Protein AF-A0A7S2LPS0-F1 (afdb_monomer)

pLDDT: mean 87.17, std 12.03, range [39.75, 98.06]

Sequence (202 aa):
PLYIVDPKFPFAQTHTRSVGPIRANFVLESLRDLDNSLNGLGSKLFVMRGDPREVLPTVISSLRRCNESGNDDVHINLVYEKECAAPIRAMDSEVLGAVRKLKIPELTVKSFDTHSLFEMEHYLAKCKNGVAPSTMTVFRKLFNSMGDVPAEAKTVSACAKAPDLSSALPKNLLSSLSFTKEISRTSETSLFGVPRLEDLGY

Nearest PDB structures (foldseek):
  3h75-assembly1_A  TM=4.569E-01  e=1.771E+00  Pseudomonas protegens Pf-5
  2c7y-assembly1_A  TM=4.588E-01  e=2.943E+00  Arabidopsis thaliana
  2xwp-assembly1_A  TM=3.972E-01  e=2.010E+00  Salmonella enterica subsp. enterica serovar Typhimurium
  5br1-assembly1_A  TM=3.961E-01  e=3.794E+00  Allorhizobium ampelinum S4

Solvent-accessible surface area (backbone atoms only — not comparable to full-atom values): 12136 Å² total; per-residue (Å²): 99,81,46,72,38,30,81,91,35,50,86,34,77,43,99,83,50,73,57,53,66,69,62,49,47,54,51,47,52,51,51,46,54,52,26,53,55,30,42,77,39,60,24,48,52,36,33,35,38,36,55,58,52,56,50,52,43,50,51,54,55,24,55,50,62,62,50,67,79,78,54,100,74,73,71,42,76,49,73,49,78,49,63,83,53,67,66,44,44,53,52,51,52,51,31,51,48,41,44,59,71,65,70,57,86,49,57,45,80,48,72,41,64,73,87,48,77,57,43,67,68,63,55,34,73,72,27,72,93,57,46,76,66,93,43,73,70,55,38,50,57,53,53,67,70,71,58,82,63,75,77,81,79,78,83,81,87,72,52,72,65,58,77,73,56,77,83,38,41,58,72,76,52,51,53,65,31,23,82,52,95,65,92,65,95,67,58,78,71,62,47,28,32,79,72,57,63,64,78,73,75,94

Structure (mmCIF, N/CA/C/O backbone):
data_AF-A0A7S2LPS0-F1
#
_entry.id   AF-A0A7S2LPS0-F1
#
loop_
_atom_site.group_PDB
_atom_site.id
_atom_site.type_symbol
_atom_site.label_atom_id
_atom_site.label_alt_id
_atom_site.label_comp_id
_atom_site.label_asym_id
_atom_site.label_entity_id
_atom_site.label_seq_id
_atom_site.pdbx_PDB_ins_code
_atom_site.Cartn_x
_atom_site.Cartn_y
_atom_site.Cartn_z
_atom_site.occupancy
_atom_site.B_iso_or_equiv
_atom_site.auth_seq_id
_atom_site.auth_comp_id
_atom_site.auth_asym_id
_atom_site.auth_atom_id
_atom_site.pdbx_PDB_model_num
ATOM 1 N N . PRO A 1 1 ? -5.299 -6.121 8.101 1.00 92.81 1 PRO A N 1
ATOM 2 C CA . PRO A 1 1 ? -4.905 -5.568 6.779 1.00 92.81 1 PRO A CA 1
ATOM 3 C C . PRO A 1 1 ? -5.330 -4.102 6.683 1.00 92.81 1 PRO A C 1
ATOM 5 O O . PRO A 1 1 ? -6.461 -3.812 7.050 1.00 92.81 1 PRO A O 1
ATOM 8 N N . LEU A 1 2 ? -4.447 -3.189 6.278 1.00 94.69 2 LEU A N 1
ATOM 9 C CA . LEU A 1 2 ? -4.702 -1.743 6.308 1.00 94.69 2 LEU A CA 1
ATOM 10 C C . LEU A 1 2 ? -4.437 -1.134 4.930 1.00 94.69 2 LEU A C 1
ATOM 12 O O . LEU A 1 2 ? -3.385 -1.379 4.349 1.00 94.69 2 LEU A O 1
ATOM 16 N N . TYR A 1 3 ? -5.365 -0.310 4.456 1.00 96.12 3 TYR A N 1
ATOM 17 C CA . TYR A 1 3 ? -5.181 0.586 3.321 1.00 96.12 3 TYR A CA 1
ATOM 18 C C . TYR A 1 3 ? -5.431 2.022 3.785 1.00 96.12 3 TYR A C 1
ATOM 20 O O . TYR A 1 3 ? -6.427 2.292 4.454 1.00 96.12 3 TYR A O 1
ATOM 28 N N . ILE A 1 4 ? -4.540 2.951 3.443 1.00 95.56 4 ILE A N 1
ATOM 29 C CA . ILE A 1 4 ? -4.675 4.366 3.810 1.00 95.56 4 ILE A CA 1
ATOM 30 C C . ILE A 1 4 ? -4.891 5.170 2.532 1.00 95.56 4 ILE A C 1
ATOM 32 O O . ILE A 1 4 ? -4.062 5.136 1.626 1.00 95.56 4 ILE A O 1
ATOM 36 N N . VAL A 1 5 ? -5.994 5.909 2.463 1.00 94.44 5 VAL A N 1
ATOM 37 C CA . VAL A 1 5 ? -6.256 6.872 1.394 1.00 94.44 5 VAL A CA 1
ATOM 38 C C . VAL A 1 5 ? -5.855 8.259 1.885 1.00 94.44 5 VAL A C 1
ATOM 40 O O . VAL A 1 5 ? -6.485 8.814 2.792 1.00 94.44 5 VAL A O 1
ATOM 43 N N . ASP A 1 6 ? -4.838 8.842 1.254 1.00 92.06 6 ASP A N 1
ATOM 44 C CA . ASP A 1 6 ? -4.504 10.251 1.457 1.00 92.06 6 ASP A CA 1
ATOM 45 C C . ASP A 1 6 ? -5.559 11.130 0.759 1.00 92.06 6 ASP A C 1
ATOM 47 O O . ASP A 1 6 ? -5.665 11.094 -0.469 1.00 92.06 6 ASP A O 1
ATOM 51 N N . PRO A 1 7 ? -6.345 11.938 1.496 1.00 88.75 7 PRO A N 1
ATOM 52 C CA . PRO A 1 7 ? -7.367 12.789 0.895 1.00 88.75 7 PRO A CA 1
ATOM 53 C C . PRO A 1 7 ? -6.799 13.898 0.002 1.00 88.75 7 PRO A C 1
ATOM 55 O O . PRO A 1 7 ? -7.545 14.443 -0.806 1.00 88.75 7 PRO A O 1
ATOM 58 N N . LYS A 1 8 ? -5.515 14.263 0.133 1.00 86.88 8 LYS A N 1
ATOM 59 C CA . LYS A 1 8 ? -4.879 15.250 -0.753 1.00 86.88 8 LYS A CA 1
ATOM 60 C C . LYS A 1 8 ? -4.612 14.666 -2.138 1.00 86.88 8 LYS A C 1
ATOM 62 O O . LYS A 1 8 ? -4.704 15.383 -3.130 1.00 86.88 8 LYS A O 1
ATOM 67 N N . PHE A 1 9 ? -4.284 13.375 -2.197 1.00 85.56 9 PHE A N 1
ATOM 68 C CA . PHE A 1 9 ? -3.872 12.681 -3.415 1.00 85.56 9 PHE A CA 1
ATOM 69 C C . PHE A 1 9 ? -4.427 11.245 -3.446 1.00 85.56 9 PHE A C 1
ATOM 71 O O . PHE A 1 9 ? -3.654 10.283 -3.396 1.00 85.56 9 PHE A O 1
ATOM 78 N N . PRO A 1 10 ? -5.761 11.065 -3.525 1.00 87.88 10 PRO A N 1
ATOM 79 C CA . PRO A 1 10 ? -6.372 9.745 -3.435 1.00 87.88 10 PRO A CA 1
ATOM 80 C C . PRO A 1 10 ? -5.867 8.836 -4.561 1.00 87.88 10 PRO A C 1
ATOM 82 O O . PRO A 1 10 ? -5.927 9.187 -5.742 1.00 87.88 10 PRO A O 1
ATOM 85 N N . P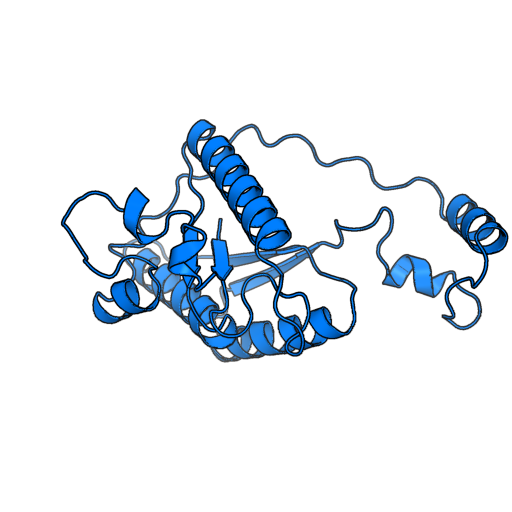HE A 1 11 ? -5.346 7.669 -4.173 1.00 90.19 11 PHE A N 1
ATOM 86 C CA . PHE A 1 11 ? -4.803 6.625 -5.058 1.00 90.19 11 PHE A CA 1
ATOM 87 C C . PHE A 1 11 ? -3.636 7.055 -5.961 1.00 90.19 11 PHE A C 1
ATOM 89 O O . PHE A 1 11 ? -3.247 6.316 -6.872 1.00 90.19 11 PHE A O 1
ATOM 96 N N . ALA A 1 12 ? -3.081 8.248 -5.751 1.00 83.94 12 ALA A N 1
ATOM 97 C CA . ALA A 1 12 ? -2.028 8.770 -6.598 1.00 83.94 12 ALA A CA 1
ATOM 98 C C . ALA A 1 12 ? -0.691 8.086 -6.310 1.00 83.94 12 ALA A C 1
ATOM 100 O O . ALA A 1 12 ? -0.326 7.833 -5.167 1.00 83.94 12 ALA A O 1
ATOM 101 N N . GLN A 1 13 ? 0.077 7.856 -7.373 1.00 80.12 13 GLN A N 1
ATOM 102 C CA . GLN A 1 13 ? 1.460 7.377 -7.284 1.00 80.12 13 GLN A CA 1
ATOM 103 C C . GLN A 1 13 ? 2.479 8.530 -7.215 1.00 80.12 13 GLN A C 1
ATOM 105 O O . GLN A 1 13 ? 3.687 8.313 -7.226 1.00 80.12 13 GLN A O 1
ATOM 110 N N . THR A 1 14 ? 2.005 9.777 -7.183 1.00 78.88 14 THR A N 1
ATOM 111 C CA . THR A 1 14 ? 2.819 10.979 -6.982 1.00 78.88 14 THR A CA 1
ATOM 112 C C . THR A 1 14 ? 1.986 12.043 -6.266 1.00 78.88 14 THR A C 1
ATOM 114 O O . THR A 1 14 ? 0.771 12.108 -6.437 1.00 78.88 14 THR A O 1
ATOM 117 N N . HIS A 1 15 ? 2.636 12.963 -5.553 1.00 77.00 15 HIS A N 1
ATOM 118 C CA . HIS A 1 15 ? 1.988 14.153 -4.975 1.00 77.00 15 HIS A CA 1
ATOM 119 C C . HIS A 1 15 ? 1.727 15.278 -5.992 1.00 77.00 15 HIS A C 1
ATOM 121 O O . HIS A 1 15 ? 1.584 16.443 -5.631 1.00 77.00 15 HIS A O 1
ATOM 127 N N . THR A 1 16 ? 1.730 14.966 -7.286 1.00 76.81 16 THR A N 1
ATOM 128 C CA . THR A 1 16 ? 1.623 15.975 -8.352 1.00 76.81 16 THR A CA 1
ATOM 129 C C . THR A 1 16 ? 0.443 15.745 -9.276 1.00 76.81 16 THR A C 1
ATOM 131 O O . THR A 1 16 ? 0.107 16.630 -10.060 1.00 76.81 16 THR A O 1
ATOM 134 N N . ARG A 1 17 ? -0.190 14.568 -9.218 1.00 78.19 17 ARG A N 1
ATOM 135 C CA . ARG A 1 17 ? -1.252 14.216 -10.153 1.00 78.19 17 ARG A CA 1
ATOM 136 C C . ARG A 1 17 ? -2.331 13.385 -9.483 1.00 78.19 17 ARG A C 1
ATOM 138 O O . ARG A 1 17 ? -2.092 12.248 -9.088 1.00 78.19 17 ARG A O 1
ATOM 145 N N . SER A 1 18 ? -3.537 13.935 -9.456 1.00 80.69 18 SER A N 1
ATOM 146 C CA . SER A 1 18 ? -4.723 13.194 -9.046 1.00 80.69 18 SER A CA 1
ATOM 147 C C . SER A 1 18 ? -5.058 12.097 -10.053 1.00 80.69 18 SER A C 1
ATOM 149 O O . SER A 1 18 ? -4.872 12.237 -11.268 1.00 80.69 18 SER A O 1
ATOM 151 N N . VAL A 1 19 ? -5.573 10.990 -9.533 1.00 91.00 19 VAL A N 1
ATOM 152 C CA . VAL A 1 19 ? -6.127 9.900 -10.332 1.00 91.00 19 VAL A CA 1
ATOM 153 C C . VAL A 1 19 ? -7.475 10.340 -10.910 1.00 91.00 19 VAL A C 1
ATOM 155 O O . VAL A 1 19 ? -8.181 11.102 -10.264 1.00 91.00 19 VAL A O 1
ATOM 158 N N . GLY A 1 20 ? -7.836 9.911 -12.122 1.00 92.94 20 GLY A N 1
ATOM 159 C CA . GLY A 1 20 ? -9.166 10.170 -12.696 1.00 92.94 20 GLY A CA 1
ATOM 160 C C . GLY A 1 20 ? -10.236 9.195 -12.173 1.00 92.94 20 GLY A C 1
ATOM 161 O O . GLY A 1 20 ? -9.880 8.110 -11.707 1.00 92.94 20 GLY A O 1
ATOM 162 N N . PRO A 1 21 ? -11.537 9.516 -12.306 1.00 94.12 21 PRO A N 1
ATOM 163 C CA . PRO A 1 21 ? -12.628 8.753 -11.687 1.00 94.12 21 PRO A CA 1
ATOM 164 C C . PRO A 1 21 ? -12.673 7.278 -12.110 1.00 94.12 21 PRO A C 1
ATOM 166 O O . PRO A 1 21 ? -12.926 6.416 -11.279 1.00 94.12 21 PRO A O 1
ATOM 169 N N . ILE A 1 22 ? -12.348 6.959 -13.368 1.00 95.75 22 ILE A N 1
ATOM 170 C CA . ILE A 1 22 ? -12.330 5.571 -13.867 1.00 95.75 22 ILE A CA 1
ATOM 171 C C . ILE A 1 22 ? -11.295 4.723 -13.114 1.00 95.75 22 ILE A C 1
ATOM 173 O O . ILE A 1 22 ? -11.611 3.648 -12.611 1.00 95.75 22 ILE A O 1
ATOM 177 N N . ARG A 1 23 ? -10.054 5.215 -12.999 1.00 95.00 23 ARG A N 1
ATOM 178 C CA . ARG A 1 23 ? -8.988 4.497 -12.284 1.00 95.00 23 ARG A CA 1
ATOM 179 C C . ARG A 1 23 ? -9.255 4.472 -10.779 1.00 95.00 23 ARG A C 1
ATOM 181 O O . ARG A 1 23 ? -8.965 3.465 -10.147 1.00 95.00 23 ARG A O 1
ATOM 188 N N . ALA A 1 24 ? -9.819 5.539 -10.214 1.00 94.69 24 ALA A N 1
ATOM 189 C CA . ALA A 1 24 ? -10.223 5.550 -8.812 1.00 94.69 24 ALA A CA 1
ATOM 190 C C . ALA A 1 24 ? -11.293 4.484 -8.534 1.00 94.69 24 ALA A C 1
ATOM 192 O O . ALA A 1 24 ? -11.155 3.722 -7.581 1.00 94.69 24 ALA A O 1
ATOM 193 N N . ASN A 1 25 ? -12.300 4.358 -9.403 1.00 95.56 25 ASN A N 1
ATOM 194 C CA . ASN A 1 25 ? -13.325 3.329 -9.265 1.00 95.56 25 ASN A CA 1
ATOM 195 C C . ASN A 1 25 ? -12.746 1.910 -9.389 1.00 95.56 25 ASN A C 1
ATOM 197 O O . ASN A 1 25 ? -13.063 1.064 -8.562 1.00 95.56 25 ASN A O 1
ATOM 201 N N . PHE A 1 26 ? -11.823 1.675 -10.329 1.00 97.06 26 PHE A N 1
ATOM 202 C CA . PHE A 1 26 ? -11.118 0.391 -10.442 1.00 97.06 26 PHE A CA 1
ATOM 203 C C . PHE A 1 26 ? -10.367 0.016 -9.150 1.00 97.06 26 PHE A C 1
ATOM 205 O O . PHE A 1 26 ? -10.413 -1.129 -8.699 1.00 97.06 26 PHE A O 1
ATOM 212 N N . VAL A 1 27 ? -9.693 0.982 -8.512 1.00 96.44 27 VAL A N 1
ATOM 213 C CA . VAL A 1 27 ? -9.020 0.744 -7.224 1.00 96.44 27 VAL A CA 1
ATOM 214 C C . VAL A 1 27 ? -10.041 0.441 -6.126 1.00 96.44 27 VAL A C 1
ATOM 216 O O . VAL A 1 27 ? -9.843 -0.503 -5.370 1.00 96.44 27 VAL A O 1
ATOM 219 N N . LEU A 1 28 ? -11.154 1.176 -6.055 1.00 95.50 28 LEU A N 1
ATOM 220 C CA . LEU A 1 28 ? -12.221 0.901 -5.086 1.00 95.50 28 LEU A CA 1
ATOM 221 C C . LEU A 1 28 ? -12.833 -0.493 -5.271 1.00 95.50 28 LEU A C 1
ATOM 223 O O . LEU A 1 28 ? -13.074 -1.186 -4.288 1.00 95.50 28 LEU A O 1
ATOM 227 N N . GLU A 1 29 ? -13.064 -0.924 -6.510 1.00 97.19 29 GLU A N 1
ATOM 228 C CA . GLU A 1 29 ? -13.514 -2.283 -6.831 1.00 97.19 29 GLU A CA 1
ATOM 229 C C . GLU A 1 29 ? -12.495 -3.331 -6.367 1.00 97.19 29 GLU A C 1
ATOM 231 O O . GLU A 1 29 ? -12.876 -4.289 -5.698 1.00 97.19 29 GLU A O 1
ATOM 236 N N . SER A 1 30 ? -11.203 -3.092 -6.608 1.00 98.06 30 SER A N 1
ATOM 237 C CA . SER A 1 30 ? -10.116 -3.966 -6.143 1.00 98.06 30 SER A CA 1
ATOM 238 C C . SER A 1 30 ? -10.066 -4.066 -4.610 1.00 98.06 30 SER A C 1
ATOM 240 O O . SER A 1 30 ? -9.871 -5.146 -4.058 1.00 98.06 30 SER A O 1
ATOM 242 N N . LEU A 1 31 ? -10.277 -2.953 -3.896 1.00 97.12 31 LEU A N 1
ATOM 243 C CA . LEU A 1 31 ? -10.325 -2.948 -2.430 1.00 97.12 31 LEU A CA 1
ATOM 244 C C . LEU A 1 31 ? -11.552 -3.696 -1.892 1.00 97.12 31 LEU A C 1
ATOM 246 O O . LEU A 1 31 ? -11.440 -4.370 -0.871 1.00 97.12 31 LEU A O 1
ATOM 250 N N . ARG A 1 32 ? -12.709 -3.604 -2.565 1.00 96.81 32 ARG A N 1
ATOM 251 C CA . ARG A 1 32 ? -13.921 -4.358 -2.192 1.00 96.81 32 ARG A CA 1
ATOM 252 C C . ARG A 1 32 ? -13.731 -5.855 -2.402 1.00 96.81 32 ARG A C 1
ATOM 254 O O . ARG A 1 32 ? -14.124 -6.634 -1.544 1.00 96.81 32 ARG A O 1
ATOM 261 N N . ASP A 1 33 ? -13.112 -6.251 -3.509 1.00 97.50 33 ASP A N 1
ATOM 262 C CA . ASP A 1 33 ? -12.791 -7.653 -3.781 1.00 97.50 33 ASP A CA 1
ATOM 263 C C . ASP A 1 33 ? -11.819 -8.234 -2.738 1.00 97.50 33 ASP A C 1
ATOM 265 O O . ASP A 1 33 ? -12.052 -9.313 -2.183 1.00 97.50 33 ASP A O 1
ATOM 269 N N . LEU A 1 34 ? -10.786 -7.465 -2.372 1.00 95.94 34 LEU A N 1
ATOM 270 C CA . LEU A 1 34 ? -9.864 -7.833 -1.297 1.00 95.94 34 LEU A CA 1
ATOM 271 C C . LEU A 1 34 ? -10.573 -7.947 0.061 1.00 95.94 34 LEU A C 1
ATOM 273 O O . LEU A 1 34 ? -10.338 -8.911 0.790 1.00 95.94 34 LEU A O 1
ATOM 277 N N . ASP A 1 35 ? -11.437 -6.991 0.413 1.00 95.50 35 ASP A N 1
ATOM 278 C CA . ASP A 1 35 ? -12.210 -7.046 1.658 1.00 95.50 35 ASP A CA 1
ATOM 279 C C . ASP A 1 35 ? -13.140 -8.268 1.691 1.00 95.50 35 ASP A C 1
ATOM 281 O O . ASP A 1 35 ? -13.155 -9.005 2.674 1.00 95.50 35 ASP A O 1
ATOM 285 N N . ASN A 1 36 ? -13.851 -8.561 0.599 1.00 95.25 36 ASN A N 1
ATOM 286 C CA . ASN A 1 36 ? -14.693 -9.756 0.481 1.00 95.25 36 ASN A CA 1
ATOM 287 C C . ASN A 1 36 ? -13.884 -11.049 0.668 1.00 95.25 36 ASN A C 1
ATOM 289 O O . ASN A 1 36 ? -14.299 -11.939 1.413 1.00 95.25 36 ASN A O 1
ATOM 293 N N . SER A 1 37 ? -12.706 -11.130 0.046 1.00 94.94 37 SER A N 1
ATOM 294 C CA . SER A 1 37 ? -11.795 -12.270 0.188 1.00 94.94 37 SER A CA 1
ATOM 295 C C . SER A 1 37 ? -11.313 -12.442 1.634 1.00 94.94 37 SER A C 1
ATOM 297 O O . SER A 1 37 ? -11.296 -13.556 2.158 1.00 94.94 37 SER A O 1
ATOM 299 N N . LEU A 1 38 ? -10.978 -11.344 2.322 1.00 94.38 38 LEU A N 1
ATOM 300 C CA . LEU A 1 38 ? -10.592 -11.362 3.737 1.00 94.38 38 LEU A CA 1
ATOM 301 C C . LEU A 1 38 ? -11.754 -11.763 4.656 1.00 94.38 38 LEU A C 1
ATOM 303 O O . LEU A 1 38 ? -11.538 -12.546 5.584 1.00 94.38 38 LEU A O 1
ATOM 307 N N . ASN A 1 39 ? -12.972 -11.283 4.385 1.00 93.31 39 ASN A N 1
ATOM 308 C CA . ASN A 1 39 ? -14.184 -11.670 5.112 1.00 93.31 39 ASN A CA 1
ATOM 309 C C . ASN A 1 39 ? -14.465 -13.173 4.976 1.00 93.31 39 ASN A C 1
ATOM 311 O O . ASN A 1 39 ? -14.782 -13.827 5.970 1.00 93.31 39 ASN A O 1
ATOM 315 N N . GLY A 1 40 ? -14.256 -13.748 3.785 1.00 93.44 40 GLY A N 1
ATOM 316 C CA . GLY A 1 40 ? -14.331 -15.197 3.561 1.00 93.44 40 GLY A CA 1
ATOM 317 C C . GLY A 1 40 ? -13.351 -16.014 4.417 1.00 93.44 40 GLY A C 1
ATOM 318 O O . GLY A 1 40 ? -13.610 -17.181 4.703 1.00 93.44 40 GLY A O 1
ATOM 319 N N . LEU A 1 41 ? -12.263 -15.392 4.884 1.00 94.31 41 LEU A N 1
ATOM 320 C CA . LEU A 1 41 ? -11.265 -15.976 5.788 1.00 94.31 41 LEU A CA 1
ATOM 321 C C . LEU A 1 41 ? -11.458 -15.571 7.264 1.00 94.31 41 LEU A C 1
ATOM 323 O O . LEU A 1 41 ? -10.579 -15.832 8.086 1.00 94.31 41 LEU A O 1
ATOM 327 N N . GLY A 1 42 ? -12.571 -14.918 7.621 1.00 91.56 42 GLY A N 1
ATOM 328 C CA . GLY A 1 42 ? -12.852 -14.465 8.991 1.00 91.56 42 GLY A CA 1
ATOM 329 C C . GLY A 1 42 ? -12.051 -13.233 9.444 1.00 91.56 42 GLY A C 1
ATOM 330 O O . GLY A 1 42 ? -11.929 -12.979 10.646 1.00 91.56 42 GLY A O 1
ATOM 331 N N . SER A 1 43 ? -11.495 -12.471 8.500 1.00 92.62 43 SER A N 1
ATOM 332 C CA . SER A 1 43 ? -10.800 -11.198 8.730 1.00 92.62 43 SER A CA 1
ATOM 333 C C . SER A 1 43 ? -11.529 -10.047 8.022 1.00 92.62 43 SER A C 1
ATOM 335 O O . SER A 1 43 ? -12.651 -10.224 7.571 1.00 92.62 43 SER A O 1
ATOM 337 N N . LYS A 1 44 ? -10.927 -8.854 7.948 1.00 92.38 44 LYS A N 1
ATOM 338 C CA . LYS A 1 44 ? -11.459 -7.715 7.172 1.00 92.38 44 LYS A CA 1
ATOM 339 C C . LYS A 1 44 ? -10.356 -6.745 6.750 1.00 92.38 44 LYS A C 1
ATOM 341 O O . LYS A 1 44 ? -9.270 -6.722 7.347 1.00 92.38 44 LYS A O 1
ATOM 346 N N . LEU A 1 45 ? -10.640 -5.929 5.742 1.00 93.94 45 LEU A N 1
ATOM 347 C CA . LEU A 1 45 ? -9.823 -4.791 5.346 1.00 93.94 45 LEU A CA 1
ATOM 348 C C . LEU A 1 45 ? -10.219 -3.553 6.159 1.00 93.94 45 LEU A C 1
ATOM 350 O O . LEU A 1 45 ? -11.393 -3.235 6.307 1.00 93.94 45 LEU A O 1
ATOM 354 N N . PHE A 1 46 ? -9.224 -2.826 6.660 1.00 93.94 46 PHE A N 1
ATOM 355 C CA . PHE A 1 46 ? -9.427 -1.498 7.229 1.00 93.94 46 PHE A CA 1
ATOM 356 C C . PHE A 1 46 ? -8.990 -0.459 6.205 1.00 93.94 46 PHE A C 1
ATOM 358 O O . PHE A 1 46 ? -7.805 -0.381 5.884 1.00 93.94 46 PHE A O 1
ATOM 365 N N . VAL A 1 47 ? -9.927 0.339 5.702 1.00 94.75 47 VAL A N 1
ATOM 366 C CA . VAL A 1 47 ? -9.644 1.480 4.832 1.00 94.75 47 VAL A CA 1
ATOM 367 C C . VAL A 1 47 ? -9.775 2.758 5.650 1.00 94.75 47 VAL A C 1
ATOM 369 O O . VAL A 1 47 ? -10.857 3.112 6.113 1.00 94.75 47 VAL A O 1
ATOM 372 N N . MET A 1 48 ? -8.652 3.441 5.858 1.00 93.88 48 MET A N 1
ATOM 373 C CA . MET A 1 48 ? -8.579 4.670 6.647 1.00 93.88 48 MET A CA 1
ATOM 374 C C . MET A 1 48 ? -8.287 5.875 5.764 1.00 93.88 48 MET A C 1
ATOM 376 O O . MET A 1 48 ? -7.611 5.771 4.743 1.00 93.88 48 MET A O 1
ATOM 380 N N . ARG A 1 49 ? -8.773 7.037 6.184 1.00 93.12 49 ARG A N 1
ATOM 381 C CA . ARG A 1 49 ? -8.560 8.322 5.525 1.00 93.12 49 ARG A CA 1
ATOM 382 C C . ARG A 1 49 ? -7.543 9.150 6.299 1.00 93.12 49 ARG A C 1
ATOM 384 O O . ARG A 1 49 ? -7.691 9.328 7.503 1.00 93.12 49 ARG A O 1
ATOM 391 N N . GLY A 1 50 ? -6.560 9.724 5.615 1.00 93.81 50 GLY A N 1
ATOM 392 C CA . GLY A 1 50 ? -5.655 10.708 6.212 1.00 93.81 50 GLY A CA 1
ATOM 393 C C . GLY A 1 50 ? -4.235 10.648 5.668 1.00 93.81 50 GLY A C 1
ATOM 394 O O . GLY A 1 50 ? -3.923 9.852 4.789 1.00 93.81 50 GLY A O 1
ATOM 395 N N . ASP A 1 51 ? -3.373 11.508 6.206 1.00 93.69 51 ASP A N 1
ATOM 396 C CA . ASP A 1 51 ? -1.950 11.518 5.869 1.00 93.69 51 ASP A CA 1
ATOM 397 C C . ASP A 1 51 ? -1.278 10.249 6.422 1.00 93.69 51 ASP A C 1
ATOM 399 O O . ASP A 1 51 ? -1.298 10.044 7.641 1.00 93.69 51 ASP A O 1
ATOM 403 N N . PRO A 1 52 ? -0.667 9.389 5.589 1.00 94.75 52 PRO A N 1
ATOM 404 C CA . PRO A 1 52 ? -0.076 8.135 6.055 1.00 94.75 52 PRO A CA 1
ATOM 405 C C . PRO A 1 52 ? 1.018 8.337 7.114 1.00 94.75 52 PRO A C 1
ATOM 407 O O . PRO A 1 52 ? 1.221 7.451 7.947 1.00 94.75 52 PRO A O 1
ATOM 410 N N . ARG A 1 53 ? 1.672 9.508 7.147 1.00 95.75 53 ARG A N 1
ATOM 411 C CA . ARG A 1 53 ? 2.669 9.871 8.170 1.00 95.75 53 ARG A CA 1
ATOM 412 C C . ARG A 1 53 ? 2.056 10.066 9.557 1.00 95.75 53 ARG A C 1
ATOM 414 O O . ARG A 1 53 ? 2.771 9.941 10.540 1.00 95.75 53 ARG A O 1
ATOM 421 N N . GLU A 1 54 ? 0.754 10.318 9.641 1.00 95.56 54 GLU A N 1
ATOM 422 C CA . GLU A 1 54 ? 0.018 10.505 10.896 1.00 95.56 54 GLU A CA 1
ATOM 423 C C . GLU A 1 54 ? -0.846 9.281 11.228 1.00 95.56 54 GLU A C 1
ATOM 425 O O . GLU A 1 54 ? -0.861 8.799 12.365 1.00 95.56 54 GLU A O 1
ATOM 430 N N . VAL A 1 55 ? -1.539 8.733 10.221 1.00 95.25 55 VAL A N 1
ATOM 431 C CA . VAL A 1 55 ? -2.443 7.586 10.386 1.00 95.25 55 VAL A CA 1
ATOM 432 C C . VAL A 1 55 ? -1.674 6.351 10.844 1.00 95.25 55 VAL A C 1
ATOM 434 O O . VAL A 1 55 ? -2.051 5.727 11.837 1.00 95.25 55 VAL A O 1
ATOM 437 N N . LEU A 1 56 ? -0.578 6.001 10.162 1.00 95.62 56 LEU A N 1
ATOM 438 C CA . LEU A 1 56 ? 0.137 4.759 10.448 1.00 95.62 56 LEU A CA 1
ATOM 439 C C . LEU A 1 56 ? 0.749 4.749 11.864 1.00 95.62 56 LEU A C 1
ATOM 441 O O . LEU A 1 56 ? 0.501 3.783 12.595 1.00 95.62 56 LEU A O 1
ATOM 445 N N . PRO A 1 57 ? 1.452 5.806 12.329 1.00 95.19 57 PRO A N 1
ATOM 446 C CA . PRO A 1 57 ? 1.926 5.857 13.712 1.00 95.19 57 PRO A CA 1
ATOM 447 C C . PRO A 1 57 ? 0.808 5.815 14.762 1.00 95.19 57 PRO A C 1
ATOM 449 O O . PRO A 1 57 ? 0.964 5.180 15.812 1.00 95.19 57 PRO A O 1
ATOM 452 N N . THR A 1 58 ? -0.330 6.455 14.473 1.00 93.00 58 THR A N 1
ATOM 453 C CA . THR A 1 58 ? -1.510 6.463 15.350 1.00 93.00 58 THR A CA 1
ATOM 454 C C . THR A 1 58 ? -2.093 5.063 15.518 1.00 93.00 58 THR A C 1
ATOM 456 O O . THR A 1 58 ? -2.373 4.643 16.645 1.00 93.00 58 THR A O 1
ATOM 459 N N . VAL A 1 59 ? -2.244 4.318 14.420 1.00 91.75 59 VAL A N 1
ATOM 460 C CA . VAL A 1 59 ? -2.744 2.937 14.443 1.00 91.75 59 VAL A CA 1
ATOM 461 C C . VAL A 1 59 ? -1.798 2.034 15.228 1.00 91.75 59 VAL A C 1
ATOM 463 O O . VAL A 1 59 ? -2.248 1.337 16.135 1.00 91.75 59 VAL A O 1
ATOM 466 N N . ILE A 1 60 ? -0.491 2.095 14.948 1.00 92.00 60 ILE A N 1
ATOM 467 C CA . ILE A 1 60 ? 0.523 1.279 15.637 1.00 92.00 60 ILE A CA 1
ATOM 468 C C . ILE A 1 60 ? 0.489 1.528 17.149 1.00 92.00 60 ILE A C 1
ATOM 470 O O . ILE A 1 60 ? 0.427 0.589 17.940 1.00 92.00 60 ILE A O 1
ATOM 474 N N . SER A 1 61 ? 0.475 2.798 17.555 1.00 90.00 61 SER A N 1
ATOM 475 C CA . SER A 1 61 ? 0.471 3.175 18.970 1.00 90.00 61 SER A CA 1
ATOM 476 C C . SER A 1 61 ? -0.823 2.769 19.678 1.00 90.00 61 SER A C 1
ATOM 478 O O . SER A 1 61 ? -0.803 2.442 20.861 1.00 90.00 61 SER A O 1
ATOM 480 N N . SER A 1 62 ? -1.953 2.777 18.970 1.00 86.75 62 SER A N 1
ATOM 481 C CA . SER A 1 62 ? -3.246 2.368 19.529 1.00 86.75 62 SER A CA 1
ATOM 482 C C . SER A 1 62 ? -3.341 0.855 19.689 1.00 86.75 62 SER A C 1
ATOM 484 O O . SER A 1 62 ? -3.733 0.388 20.752 1.00 86.75 62 SER A O 1
ATOM 486 N N . LEU A 1 63 ? -2.873 0.092 18.698 1.00 84.69 63 LEU A N 1
ATOM 487 C CA . LEU A 1 63 ? -2.760 -1.364 18.795 1.00 84.69 63 LEU A CA 1
ATOM 488 C C . LEU A 1 63 ? -1.850 -1.800 19.948 1.00 84.69 63 LEU A C 1
ATOM 490 O O . LEU A 1 63 ? -2.200 -2.727 20.674 1.00 84.69 63 LEU A O 1
ATOM 494 N N . ARG A 1 64 ? -0.719 -1.110 20.152 1.00 85.00 64 ARG A N 1
ATOM 495 C CA . ARG A 1 64 ? 0.192 -1.384 21.274 1.00 85.00 64 ARG A CA 1
ATOM 496 C C . ARG A 1 64 ? -0.526 -1.274 22.620 1.00 85.00 64 ARG A C 1
ATOM 498 O O . ARG A 1 64 ? -0.578 -2.253 23.354 1.00 85.00 64 ARG A O 1
ATOM 505 N N . ARG A 1 65 ? -1.160 -0.124 22.889 1.00 80.81 65 ARG A N 1
ATOM 506 C CA . ARG A 1 65 ? -1.872 0.143 24.156 1.00 80.81 65 ARG A CA 1
ATOM 507 C C . ARG A 1 65 ? -2.978 -0.870 24.451 1.00 80.81 65 ARG A C 1
ATOM 509 O O . ARG A 1 65 ? -3.211 -1.211 25.603 1.00 80.81 65 ARG A O 1
ATOM 516 N N . CYS A 1 66 ? -3.677 -1.350 23.427 1.00 73.44 66 CYS A N 1
ATOM 517 C CA . CYS A 1 66 ? -4.771 -2.306 23.616 1.00 73.44 66 CYS A CA 1
ATOM 518 C C . CYS A 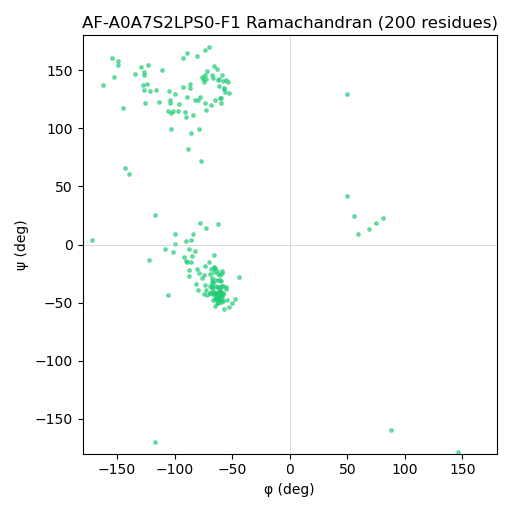1 66 ? -4.294 -3.717 23.942 1.00 73.44 66 CYS A C 1
ATOM 520 O O . CYS A 1 66 ? -5.007 -4.461 24.610 1.00 73.44 66 CYS A O 1
ATOM 522 N N . ASN A 1 67 ? -3.083 -4.066 23.516 1.00 70.19 67 ASN A N 1
ATOM 523 C CA . ASN A 1 67 ? -2.483 -5.357 23.818 1.00 70.19 67 ASN A CA 1
ATOM 524 C C . ASN A 1 67 ? -1.749 -5.371 25.178 1.00 70.19 67 ASN A C 1
ATOM 526 O O . ASN A 1 67 ? -1.515 -6.446 25.720 1.00 70.19 67 ASN A O 1
ATOM 530 N N . GLU A 1 68 ? -1.455 -4.207 25.777 1.00 59.41 68 GLU A N 1
ATOM 531 C CA . GLU A 1 68 ? -0.812 -4.071 27.103 1.00 59.41 68 GLU A CA 1
ATOM 532 C C . GLU A 1 68 ? -1.681 -4.589 28.273 1.00 59.41 68 GLU A C 1
ATOM 534 O O . GLU A 1 68 ? -1.198 -4.724 29.392 1.00 59.41 68 GLU A O 1
ATOM 539 N N . SER A 1 69 ? -2.958 -4.921 28.045 1.00 55.53 69 SER A N 1
ATOM 540 C CA . SER A 1 69 ? -3.879 -5.375 29.102 1.00 55.53 69 SER A CA 1
ATOM 541 C C . SER A 1 69 ? -3.809 -6.876 29.442 1.00 55.53 69 SER A C 1
ATOM 543 O O . SER A 1 69 ? -4.667 -7.346 30.189 1.00 55.53 69 SER A O 1
ATOM 545 N N . GLY A 1 70 ? -2.839 -7.660 28.941 1.00 50.09 70 GLY A N 1
ATOM 546 C CA . GLY A 1 70 ? -2.818 -9.091 29.294 1.00 50.09 70 GLY A CA 1
ATOM 547 C C . GLY A 1 70 ? -1.644 -9.992 28.901 1.00 50.09 70 GLY A C 1
ATOM 548 O O . GLY A 1 70 ? -1.758 -11.187 29.160 1.00 50.09 70 GLY A O 1
ATOM 549 N N . ASN A 1 71 ? -0.549 -9.517 28.296 1.00 52.19 71 ASN A N 1
ATOM 550 C CA . ASN A 1 71 ? 0.647 -10.357 28.115 1.00 52.19 71 ASN A CA 1
ATOM 551 C C . ASN A 1 71 ? 1.900 -9.519 27.820 1.00 52.19 71 ASN A C 1
ATOM 553 O O . ASN A 1 71 ? 1.854 -8.621 26.984 1.00 52.19 71 ASN A O 1
ATOM 557 N N . ASP A 1 72 ? 3.021 -9.867 28.452 1.00 51.78 72 ASP A N 1
ATOM 558 C CA . ASP A 1 72 ? 4.303 -9.142 28.405 1.00 51.78 72 ASP A CA 1
ATOM 559 C C . ASP A 1 72 ? 5.083 -9.265 27.071 1.00 51.78 72 ASP A C 1
ATOM 561 O O . ASP A 1 72 ? 6.254 -8.901 27.015 1.00 51.78 72 ASP A O 1
ATOM 565 N N . ASP A 1 73 ? 4.475 -9.746 25.976 1.00 63.28 73 ASP A N 1
ATOM 566 C CA . ASP A 1 73 ? 5.197 -10.000 24.713 1.00 63.28 73 ASP A CA 1
ATOM 567 C C . ASP A 1 73 ? 4.393 -9.582 23.465 1.00 63.28 73 ASP A C 1
ATOM 569 O O . ASP A 1 73 ? 4.014 -10.378 22.601 1.00 63.28 73 ASP A O 1
ATOM 573 N N . VAL A 1 74 ? 4.061 -8.290 23.385 1.00 72.88 74 VAL A N 1
ATOM 574 C CA . VAL A 1 74 ? 3.352 -7.711 22.233 1.00 72.88 74 VAL A CA 1
ATOM 575 C C . VAL A 1 74 ? 4.353 -7.327 21.148 1.00 72.88 74 VAL A C 1
ATOM 577 O O . VAL A 1 74 ? 4.891 -6.223 21.144 1.00 72.88 74 VAL A O 1
ATOM 580 N N . HIS A 1 75 ? 4.556 -8.211 20.174 1.00 84.06 75 HIS A N 1
ATOM 581 C CA . HIS A 1 75 ? 5.346 -7.897 18.985 1.00 84.06 75 HIS A CA 1
ATOM 582 C C . HIS A 1 75 ? 4.477 -7.296 17.872 1.00 84.06 75 HIS A C 1
ATOM 584 O O . HIS A 1 75 ? 3.482 -7.893 17.452 1.00 84.06 75 HIS A O 1
ATOM 590 N N . ILE A 1 76 ? 4.859 -6.128 17.349 1.00 87.69 76 ILE A N 1
ATOM 591 C CA . ILE A 1 76 ? 4.142 -5.467 16.252 1.00 87.69 76 ILE A CA 1
ATOM 592 C C . ILE A 1 76 ? 4.936 -5.663 14.966 1.00 87.69 76 ILE A C 1
ATOM 594 O O . ILE A 1 76 ? 6.078 -5.231 14.862 1.00 87.69 76 ILE A O 1
ATOM 598 N N . ASN A 1 77 ? 4.320 -6.276 13.956 1.00 91.81 77 ASN A N 1
ATOM 599 C CA . ASN A 1 77 ? 4.913 -6.399 12.627 1.00 91.81 77 ASN A CA 1
ATOM 600 C C . ASN A 1 77 ? 4.221 -5.439 11.654 1.00 91.81 77 ASN A C 1
ATOM 602 O O . ASN A 1 77 ? 3.048 -5.626 11.330 1.00 91.81 77 ASN A O 1
ATOM 606 N N . LEU A 1 78 ? 4.954 -4.448 11.150 1.00 95.56 78 LEU A N 1
ATOM 607 C CA . LEU A 1 78 ? 4.548 -3.671 9.984 1.00 95.56 78 LEU A CA 1
ATOM 608 C C . LEU A 1 78 ? 5.105 -4.354 8.735 1.00 95.56 78 LEU A C 1
ATOM 610 O O . LEU A 1 78 ? 6.314 -4.344 8.513 1.00 95.56 78 LEU A O 1
ATOM 614 N N . VAL A 1 79 ? 4.222 -4.943 7.933 1.00 95.56 79 VAL A N 1
ATOM 615 C CA . VAL A 1 79 ? 4.582 -5.629 6.689 1.00 95.56 79 VAL A CA 1
ATOM 616 C C . VAL A 1 79 ? 3.952 -4.913 5.504 1.00 95.56 79 VAL A C 1
ATOM 618 O O . VAL A 1 79 ? 2.761 -4.606 5.550 1.00 95.56 79 VAL A O 1
ATOM 621 N N . TYR A 1 80 ? 4.733 -4.658 4.456 1.00 95.81 80 TYR A N 1
ATOM 622 C CA . TYR A 1 80 ? 4.248 -4.014 3.236 1.00 95.81 80 TYR A CA 1
ATOM 623 C C . TYR A 1 80 ? 5.015 -4.479 1.988 1.00 95.81 80 TYR A C 1
ATOM 625 O O . TYR A 1 80 ? 6.139 -4.981 2.079 1.00 95.81 80 TYR A O 1
ATOM 633 N N . GLU A 1 81 ? 4.395 -4.319 0.820 1.00 94.19 81 GLU A N 1
ATOM 634 C CA . GLU A 1 81 ? 5.076 -4.448 -0.471 1.00 94.19 81 GLU A CA 1
ATOM 635 C C . GLU A 1 81 ? 5.880 -3.176 -0.738 1.00 94.19 81 GLU A C 1
ATOM 637 O O . GLU A 1 81 ? 5.348 -2.068 -0.668 1.00 94.19 81 GLU A O 1
ATOM 642 N N . LYS A 1 82 ? 7.167 -3.334 -1.035 1.00 91.44 82 LYS A N 1
ATOM 643 C CA . LYS A 1 82 ? 8.055 -2.226 -1.361 1.00 91.44 82 LYS A CA 1
ATOM 644 C C . LYS A 1 82 ? 7.888 -1.850 -2.824 1.00 91.44 82 LYS A C 1
ATOM 646 O O . LYS A 1 82 ? 8.120 -2.664 -3.713 1.00 91.44 82 LYS A O 1
ATOM 651 N N . GLU A 1 83 ? 7.580 -0.587 -3.070 1.00 89.56 83 GLU A N 1
ATOM 652 C CA . GLU A 1 83 ? 7.537 -0.049 -4.421 1.00 89.56 83 GLU A CA 1
ATOM 653 C C . GLU A 1 83 ? 8.928 0.437 -4.856 1.00 89.56 83 GLU A C 1
ATOM 655 O O . GLU A 1 83 ? 9.677 1.063 -4.101 1.00 89.56 83 GLU A O 1
ATOM 660 N N . CYS A 1 84 ? 9.297 0.140 -6.099 1.00 86.38 84 CYS A N 1
ATOM 661 C CA . CYS A 1 84 ? 10.598 0.475 -6.667 1.00 86.38 84 CYS A CA 1
ATOM 662 C C . CYS A 1 84 ? 10.629 1.877 -7.301 1.00 86.38 84 CYS A C 1
ATOM 664 O O . CYS A 1 84 ? 11.701 2.483 -7.420 1.00 86.38 84 CYS A O 1
ATOM 666 N N . ALA A 1 85 ? 9.469 2.426 -7.678 1.00 87.25 85 ALA A N 1
ATOM 667 C CA . ALA A 1 85 ? 9.366 3.742 -8.292 1.00 87.25 85 ALA A CA 1
ATOM 668 C C . ALA A 1 85 ? 9.920 4.846 -7.370 1.00 87.25 85 ALA A C 1
ATOM 670 O O . ALA A 1 85 ? 9.492 5.016 -6.229 1.00 87.25 85 ALA A O 1
ATOM 671 N N . ALA A 1 86 ? 10.857 5.651 -7.887 1.00 86.62 86 ALA A N 1
ATOM 672 C CA . ALA A 1 86 ? 11.528 6.722 -7.142 1.00 86.62 86 ALA A CA 1
ATOM 673 C C . ALA A 1 86 ? 10.599 7.663 -6.338 1.00 86.62 86 ALA A C 1
ATOM 675 O O . ALA A 1 86 ? 10.907 7.883 -5.164 1.00 86.62 86 ALA A O 1
ATOM 676 N N . PRO A 1 87 ? 9.484 8.199 -6.887 1.00 87.44 87 PRO A N 1
ATOM 677 C CA . PRO A 1 87 ? 8.598 9.064 -6.105 1.00 87.44 87 PRO A CA 1
ATOM 678 C C . PRO A 1 87 ? 7.959 8.331 -4.919 1.00 87.44 87 PRO A C 1
ATOM 680 O O . PRO A 1 87 ? 7.842 8.913 -3.846 1.00 87.44 87 PRO A O 1
ATOM 683 N N . ILE A 1 88 ? 7.604 7.054 -5.079 1.00 89.44 88 ILE A N 1
ATOM 684 C CA . ILE A 1 88 ? 6.990 6.258 -4.012 1.00 89.44 88 ILE A CA 1
ATOM 685 C C . ILE A 1 88 ? 8.015 5.922 -2.933 1.00 89.44 88 ILE A C 1
ATOM 687 O O . ILE A 1 88 ? 7.737 6.129 -1.761 1.00 89.44 88 ILE A O 1
ATOM 691 N N . ARG A 1 89 ? 9.242 5.532 -3.309 1.00 90.69 89 ARG A N 1
ATOM 692 C CA . ARG A 1 89 ? 10.327 5.275 -2.341 1.00 90.69 89 ARG A CA 1
ATOM 693 C C . ARG A 1 89 ? 10.600 6.470 -1.427 1.00 90.69 89 ARG A C 1
ATOM 695 O O . ARG A 1 89 ? 10.886 6.287 -0.245 1.00 90.69 89 ARG A O 1
ATOM 702 N N . ALA A 1 90 ? 10.531 7.688 -1.967 1.00 91.12 90 ALA A N 1
ATOM 703 C CA . ALA A 1 90 ? 10.681 8.903 -1.172 1.00 91.12 90 ALA A CA 1
ATOM 704 C C . ALA A 1 90 ? 9.529 9.058 -0.163 1.00 91.12 90 ALA A C 1
ATOM 706 O O . ALA A 1 90 ? 9.789 9.273 1.020 1.00 91.12 90 ALA A O 1
ATOM 707 N N . MET A 1 91 ? 8.282 8.868 -0.606 1.00 90.38 91 MET A N 1
ATOM 708 C CA . MET A 1 91 ? 7.100 8.919 0.264 1.00 90.38 91 MET A CA 1
ATOM 709 C C . MET A 1 91 ? 7.129 7.832 1.346 1.00 90.38 91 MET A C 1
ATOM 711 O O . MET A 1 91 ? 6.946 8.135 2.525 1.00 90.38 91 MET A O 1
ATOM 715 N N . ASP A 1 92 ? 7.449 6.589 0.983 1.00 93.25 92 ASP A N 1
ATOM 716 C CA . ASP A 1 92 ? 7.611 5.480 1.927 1.00 93.25 92 ASP A CA 1
ATOM 717 C C . ASP A 1 92 ? 8.679 5.807 2.976 1.00 93.25 92 ASP A C 1
ATOM 719 O O . ASP A 1 92 ? 8.481 5.574 4.168 1.00 93.25 92 ASP A O 1
ATOM 723 N N . SER A 1 93 ? 9.803 6.408 2.569 1.00 94.81 93 SER A N 1
ATOM 724 C CA . SER A 1 93 ? 10.861 6.823 3.496 1.00 94.81 93 SER A CA 1
ATOM 725 C C . SER A 1 93 ? 10.374 7.851 4.524 1.00 94.81 93 SER A C 1
ATOM 727 O O . SER A 1 93 ? 10.737 7.751 5.703 1.00 94.81 93 SER A O 1
ATOM 729 N N . GLU A 1 94 ? 9.525 8.800 4.115 1.00 95.38 94 GLU A N 1
ATOM 730 C CA . GLU A 1 94 ? 8.901 9.775 5.017 1.00 95.38 94 GLU A CA 1
ATOM 731 C C . GLU A 1 94 ? 7.927 9.111 5.996 1.00 95.38 94 GLU A C 1
ATOM 733 O O . GLU A 1 94 ? 8.015 9.350 7.205 1.00 95.38 94 GLU A O 1
ATOM 738 N N . VAL A 1 95 ? 7.038 8.244 5.498 1.00 95.81 95 VAL A N 1
ATOM 739 C CA . VAL A 1 95 ? 6.065 7.496 6.313 1.00 95.81 95 VAL A CA 1
ATOM 740 C C . VAL A 1 95 ? 6.785 6.620 7.336 1.00 95.81 95 VAL A C 1
ATOM 742 O O . VAL A 1 95 ? 6.516 6.699 8.536 1.00 95.81 95 VAL A O 1
ATOM 745 N N . LEU A 1 96 ? 7.779 5.848 6.897 1.00 96.75 96 LEU A N 1
ATOM 746 C CA . LEU A 1 96 ? 8.609 5.040 7.787 1.00 96.75 96 LEU A CA 1
ATOM 747 C C . LEU A 1 96 ? 9.434 5.906 8.744 1.00 96.75 96 LEU A C 1
ATOM 749 O O . LEU A 1 96 ? 9.707 5.495 9.869 1.00 96.75 96 LEU A O 1
ATOM 753 N N . GLY A 1 97 ? 9.821 7.115 8.334 1.00 97.56 97 GLY A N 1
ATOM 754 C CA . GLY A 1 97 ? 10.450 8.105 9.202 1.00 97.56 97 GLY A CA 1
ATOM 755 C C . GLY A 1 97 ? 9.550 8.512 10.365 1.00 97.56 97 GLY A C 1
ATOM 756 O O . GLY A 1 97 ? 10.023 8.570 11.500 1.00 97.56 97 GLY A O 1
ATOM 757 N N . ALA A 1 98 ? 8.260 8.740 10.110 1.00 97.81 98 ALA A N 1
ATOM 758 C CA . ALA A 1 98 ? 7.274 9.022 11.150 1.00 97.81 98 ALA A CA 1
ATOM 759 C C . ALA A 1 98 ? 7.076 7.824 12.091 1.00 97.81 98 ALA A C 1
ATOM 761 O O . ALA A 1 98 ? 7.087 7.989 13.310 1.00 97.81 98 ALA A O 1
ATOM 762 N N . VAL A 1 99 ? 7.013 6.607 11.545 1.00 96.75 99 VAL A N 1
ATOM 763 C CA . VAL A 1 99 ? 6.932 5.371 12.340 1.00 96.75 99 VAL A CA 1
ATOM 764 C C . VAL A 1 99 ? 8.173 5.182 13.226 1.00 96.75 99 VAL A C 1
ATOM 766 O O . VAL A 1 99 ? 8.040 4.909 14.417 1.00 96.75 99 VAL A O 1
ATOM 769 N N . ARG A 1 100 ? 9.388 5.405 12.702 1.00 95.88 100 ARG A N 1
ATOM 770 C CA . ARG A 1 100 ? 10.645 5.302 13.474 1.00 95.88 100 ARG A CA 1
ATOM 771 C C . ARG A 1 100 ? 10.700 6.265 14.663 1.00 95.88 100 ARG A C 1
ATOM 773 O O . ARG A 1 100 ? 11.296 5.933 15.687 1.00 95.88 100 ARG A O 1
ATOM 780 N N . LYS A 1 101 ? 10.067 7.441 14.564 1.00 96.75 101 LYS A N 1
ATOM 781 C CA . LYS A 1 101 ? 10.006 8.419 15.667 1.00 96.75 101 LYS A CA 1
ATOM 782 C C . LYS A 1 101 ? 9.233 7.905 16.884 1.00 96.75 101 LYS A C 1
ATOM 784 O O . LYS A 1 101 ? 9.468 8.423 17.972 1.00 96.75 101 LYS A O 1
ATOM 789 N N . LEU A 1 102 ? 8.382 6.885 16.729 1.00 93.50 102 LEU A N 1
ATOM 790 C CA . LEU A 1 102 ? 7.672 6.263 17.851 1.00 93.50 102 LEU A CA 1
ATOM 791 C C . LEU A 1 102 ? 8.606 5.547 18.835 1.00 93.50 102 LEU A C 1
ATOM 793 O O . LEU A 1 102 ? 8.229 5.375 19.989 1.00 93.50 102 LEU A O 1
ATOM 797 N N . LYS A 1 103 ? 9.809 5.137 18.396 1.00 92.62 103 LYS A N 1
ATOM 798 C CA . LYS A 1 103 ? 10.806 4.428 19.223 1.00 92.62 103 LYS A CA 1
ATOM 799 C C . LYS A 1 103 ? 10.220 3.222 19.980 1.00 92.62 103 LYS A C 1
ATOM 801 O O . LYS A 1 103 ? 10.534 3.015 21.148 1.00 92.62 103 LYS A O 1
ATOM 806 N N . ILE A 1 104 ? 9.368 2.441 19.312 1.00 90.12 104 ILE A N 1
ATOM 807 C CA . ILE A 1 104 ? 8.765 1.217 19.858 1.00 90.12 104 ILE A CA 1
ATOM 808 C C . ILE A 1 104 ? 9.758 0.063 19.646 1.00 90.12 104 ILE A C 1
ATOM 810 O O . ILE A 1 104 ? 9.995 -0.294 18.490 1.00 90.12 104 ILE A O 1
ATOM 814 N N . PRO A 1 105 ? 10.366 -0.501 20.705 1.00 87.69 105 PRO A N 1
ATOM 815 C CA . PRO A 1 105 ? 11.370 -1.553 20.557 1.00 87.69 105 PRO A CA 1
ATOM 816 C C . PRO A 1 105 ? 10.778 -2.874 20.049 1.00 87.69 105 PRO A C 1
ATOM 818 O O . PRO A 1 105 ? 11.477 -3.639 19.392 1.00 87.69 105 PRO A O 1
ATOM 821 N N . GLU A 1 106 ? 9.488 -3.124 20.281 1.00 89.25 106 GLU A N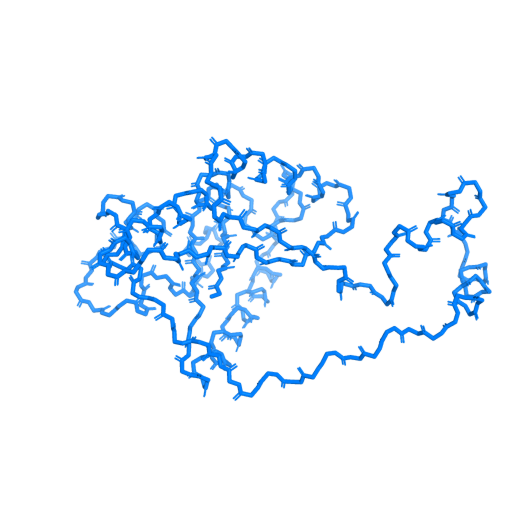 1
ATOM 822 C CA . GLU A 1 106 ? 8.793 -4.338 19.840 1.00 89.25 106 GLU A CA 1
ATOM 823 C C . GLU A 1 106 ? 8.251 -4.243 18.399 1.00 89.25 106 GLU A C 1
ATOM 825 O O . GLU A 1 106 ? 7.564 -5.153 17.931 1.00 89.25 106 GLU A O 1
ATOM 830 N N . LEU A 1 107 ? 8.523 -3.140 17.687 1.00 92.69 107 LEU A N 1
ATOM 831 C CA . LEU A 1 107 ? 8.084 -2.931 16.310 1.00 92.69 107 LEU A CA 1
ATOM 832 C C . LEU A 1 107 ? 9.134 -3.440 15.319 1.00 92.69 107 LEU A C 1
ATOM 834 O O . LEU A 1 107 ? 10.194 -2.838 15.150 1.00 92.69 107 LEU A O 1
ATOM 838 N N . THR A 1 108 ? 8.778 -4.477 14.567 1.00 95.06 108 THR A N 1
ATOM 839 C CA . THR A 1 108 ? 9.533 -4.924 13.397 1.00 95.06 108 THR A CA 1
ATOM 840 C C . THR A 1 108 ? 8.876 -4.414 12.123 1.00 95.06 108 THR A C 1
ATOM 842 O O . THR A 1 108 ? 7.685 -4.619 11.893 1.00 95.06 108 THR A O 1
ATOM 845 N N . VAL A 1 109 ? 9.667 -3.789 11.252 1.00 96.19 109 VAL A N 1
ATOM 846 C CA . VAL A 1 109 ? 9.239 -3.405 9.902 1.00 96.19 109 VAL A CA 1
ATOM 847 C C . VAL A 1 109 ? 9.855 -4.377 8.900 1.00 96.19 109 VAL A C 1
ATOM 849 O O . VAL A 1 109 ? 11.073 -4.539 8.875 1.00 96.19 109 VAL A O 1
ATOM 852 N N . LYS A 1 110 ? 9.025 -5.020 8.075 1.00 96.19 110 LYS A N 1
ATOM 853 C CA . LYS A 1 110 ? 9.455 -5.897 6.978 1.00 96.19 110 LYS A CA 1
ATOM 854 C C . LYS A 1 110 ? 8.851 -5.419 5.667 1.00 96.19 110 LYS A C 1
ATOM 856 O O . LYS A 1 110 ? 7.674 -5.076 5.606 1.00 96.19 110 LYS A O 1
ATOM 861 N N . SER A 1 111 ? 9.657 -5.436 4.621 1.00 94.56 111 SER A N 1
ATOM 862 C CA . SER A 1 111 ? 9.245 -5.073 3.272 1.00 94.56 111 SER A CA 1
ATOM 863 C C . SER A 1 111 ? 9.609 -6.190 2.307 1.00 94.56 111 SER A C 1
ATOM 865 O O . SER A 1 111 ? 10.660 -6.806 2.483 1.00 94.56 111 SER A O 1
ATOM 867 N N . PHE A 1 112 ? 8.787 -6.414 1.288 1.00 93.06 112 PHE A N 1
ATOM 868 C CA . PHE A 1 112 ? 9.038 -7.428 0.265 1.00 93.06 112 PHE A CA 1
ATOM 869 C C . PHE A 1 112 ? 8.945 -6.813 -1.133 1.00 93.06 112 PHE A C 1
ATOM 871 O O . PHE A 1 112 ? 8.047 -6.016 -1.396 1.00 93.06 112 PHE A O 1
ATOM 878 N N . ASP A 1 113 ? 9.865 -7.174 -2.023 1.00 91.81 113 ASP A N 1
ATOM 879 C CA . ASP A 1 113 ? 9.865 -6.753 -3.425 1.00 91.81 113 ASP A CA 1
ATOM 880 C C . ASP A 1 113 ? 9.036 -7.766 -4.247 1.00 91.81 113 ASP A C 1
ATOM 882 O O . ASP A 1 113 ? 9.575 -8.708 -4.824 1.00 91.81 113 ASP A O 1
ATOM 886 N N . THR A 1 114 ? 7.707 -7.607 -4.252 1.00 91.81 114 THR A N 1
ATOM 887 C CA . THR A 1 114 ? 6.756 -8.546 -4.895 1.00 91.81 114 THR A CA 1
ATOM 888 C C . THR A 1 114 ? 6.103 -8.016 -6.173 1.00 91.81 114 THR A C 1
ATOM 890 O O . THR A 1 114 ? 5.392 -8.757 -6.847 1.00 91.81 114 THR A O 1
ATOM 893 N N . HIS A 1 115 ? 6.372 -6.760 -6.544 1.00 90.31 115 HIS A N 1
ATOM 894 C CA . HIS A 1 115 ? 5.775 -6.119 -7.721 1.00 90.31 115 HIS A CA 1
ATOM 895 C C . HIS A 1 115 ? 6.384 -6.579 -9.058 1.00 90.31 115 HIS A C 1
ATOM 897 O O . HIS A 1 115 ? 5.742 -6.537 -10.108 1.00 90.31 115 HIS A O 1
ATOM 903 N N . SER A 1 116 ? 7.655 -6.984 -9.038 1.00 91.75 116 SER A N 1
ATOM 904 C CA . SER A 1 116 ? 8.435 -7.368 -10.216 1.00 91.75 116 SER A CA 1
ATOM 905 C C . SER A 1 116 ? 8.979 -8.786 -10.086 1.00 91.75 116 SER A C 1
ATOM 907 O O . SER A 1 116 ? 9.215 -9.280 -8.991 1.00 91.75 116 SER A O 1
ATOM 909 N N . LEU A 1 117 ? 9.232 -9.433 -11.226 1.00 93.25 117 LEU A N 1
ATOM 910 C CA . LEU A 1 117 ? 9.727 -10.817 -11.273 1.00 93.25 117 LEU A CA 1
ATOM 911 C C . LEU A 1 117 ? 11.108 -11.009 -10.626 1.00 93.25 117 LEU A C 1
ATOM 913 O O . LEU A 1 117 ? 11.436 -12.102 -10.187 1.00 93.25 117 LEU A O 1
ATOM 917 N N . PHE A 1 118 ? 11.917 -9.955 -10.578 1.00 91.75 118 PHE A N 1
ATOM 918 C CA . PHE A 1 118 ? 13.137 -9.897 -9.783 1.00 91.75 118 PHE A CA 1
ATOM 919 C C . PHE A 1 118 ? 13.123 -8.622 -8.956 1.00 91.75 118 PHE A C 1
ATOM 921 O O . PHE A 1 118 ? 12.555 -7.611 -9.379 1.00 91.75 118 PHE A O 1
ATOM 928 N N . GLU A 1 119 ? 13.806 -8.648 -7.817 1.00 90.81 119 GLU A N 1
ATOM 929 C CA . GLU A 1 119 ? 14.076 -7.444 -7.040 1.00 90.81 119 GLU A CA 1
ATOM 930 C C . GLU A 1 119 ? 14.814 -6.418 -7.912 1.00 90.81 119 GLU A 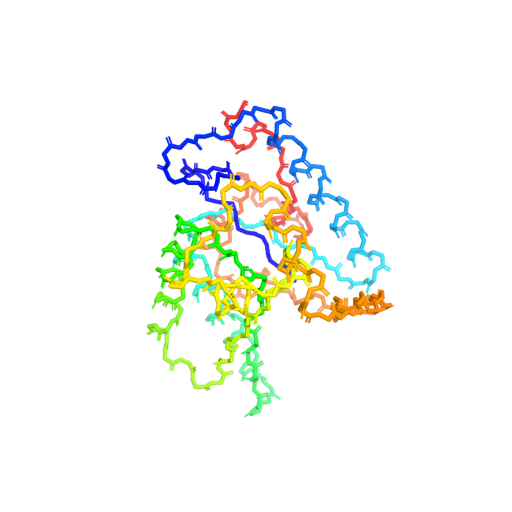C 1
ATOM 932 O O . GLU A 1 119 ? 15.788 -6.746 -8.601 1.00 90.81 119 GLU A O 1
ATOM 937 N N . MET A 1 120 ? 14.371 -5.159 -7.881 1.00 89.25 120 MET A N 1
ATOM 938 C CA . MET A 1 120 ? 14.919 -4.133 -8.773 1.00 89.25 120 MET A CA 1
ATOM 939 C C . MET A 1 120 ? 16.415 -3.891 -8.529 1.00 89.25 120 MET A C 1
ATOM 941 O O . MET A 1 120 ? 17.174 -3.703 -9.476 1.00 89.25 120 MET A O 1
ATOM 945 N N . GLU A 1 121 ? 16.866 -3.952 -7.274 1.00 88.62 121 GLU A N 1
ATOM 946 C CA . GLU A 1 121 ? 18.286 -3.798 -6.931 1.00 88.62 121 GLU A CA 1
ATOM 947 C C . GLU A 1 121 ? 19.128 -4.978 -7.441 1.00 88.62 121 GLU A C 1
ATOM 949 O O . GLU A 1 121 ? 20.225 -4.774 -7.963 1.00 88.62 121 GLU A O 1
ATOM 954 N N . HIS A 1 122 ? 18.594 -6.206 -7.393 1.00 90.00 122 HIS A N 1
ATOM 955 C CA . HIS A 1 122 ? 19.237 -7.362 -8.021 1.00 90.00 122 HIS A CA 1
ATOM 956 C C . HIS A 1 122 ? 19.370 -7.131 -9.531 1.00 90.00 122 HIS A C 1
ATOM 958 O O . HIS A 1 122 ? 20.449 -7.305 -10.101 1.00 90.00 122 HIS A O 1
ATOM 964 N N . TYR A 1 123 ? 18.291 -6.696 -10.182 1.00 90.62 123 TYR A N 1
ATOM 965 C CA . TYR A 1 123 ? 18.283 -6.405 -11.612 1.00 90.62 123 TYR A CA 1
ATOM 966 C C . TYR A 1 123 ? 19.313 -5.325 -11.996 1.00 90.62 123 TYR A C 1
ATOM 968 O O . TYR A 1 123 ? 20.105 -5.513 -12.925 1.00 90.62 123 TYR A O 1
ATOM 976 N N . LEU A 1 124 ? 19.372 -4.219 -11.248 1.00 90.94 124 LEU A N 1
ATOM 977 C CA . LEU A 1 124 ? 20.333 -3.134 -11.471 1.00 90.94 124 LEU A CA 1
ATOM 978 C C . LEU A 1 124 ? 21.783 -3.572 -11.233 1.00 90.94 124 LEU A C 1
ATOM 980 O O . LEU A 1 124 ? 22.660 -3.171 -11.997 1.00 90.94 124 LEU A O 1
ATOM 984 N N . ALA A 1 125 ? 22.047 -4.445 -10.258 1.00 92.81 125 ALA A N 1
ATOM 985 C CA . ALA A 1 125 ? 23.385 -4.987 -10.008 1.00 92.81 125 ALA A CA 1
ATOM 986 C C . ALA A 1 125 ? 23.934 -5.821 -11.183 1.00 92.81 125 ALA A C 1
ATOM 988 O O . ALA A 1 125 ? 25.148 -5.969 -11.330 1.00 92.81 125 ALA A O 1
ATOM 989 N N . LYS A 1 126 ? 23.055 -6.356 -12.041 1.00 92.62 126 LYS A N 1
ATOM 990 C CA . LYS A 1 126 ? 23.429 -7.077 -13.270 1.00 92.62 126 LYS A CA 1
ATOM 991 C C . LYS A 1 126 ? 23.561 -6.150 -14.483 1.00 92.62 126 LYS A C 1
ATOM 993 O O . LYS A 1 126 ? 24.133 -6.538 -15.502 1.00 92.62 126 LYS A O 1
ATOM 998 N N . CYS A 1 127 ? 23.052 -4.925 -14.389 1.00 93.19 127 CYS A N 1
ATOM 999 C CA . CYS A 1 127 ? 23.147 -3.937 -15.451 1.00 93.19 127 CYS A CA 1
ATOM 1000 C C . CYS A 1 127 ? 24.563 -3.350 -15.539 1.00 93.19 127 CYS A C 1
ATOM 1002 O O . CYS A 1 127 ? 25.196 -3.023 -14.534 1.00 93.19 127 CYS A O 1
ATOM 1004 N N . LYS A 1 128 ? 25.056 -3.133 -16.763 1.00 90.94 128 LYS A N 1
ATOM 1005 C CA . LYS A 1 128 ? 26.349 -2.470 -16.983 1.00 90.94 128 LYS A CA 1
ATOM 1006 C C . LYS A 1 128 ? 26.316 -1.061 -16.377 1.00 90.94 128 LYS A C 1
ATOM 1008 O O . LYS A 1 128 ? 25.484 -0.246 -16.770 1.00 90.94 128 LYS A O 1
ATOM 1013 N N . ASN A 1 129 ? 27.230 -0.777 -15.447 1.00 90.88 129 ASN A N 1
ATOM 1014 C CA . ASN A 1 129 ? 27.312 0.490 -14.703 1.00 90.88 129 ASN A CA 1
ATOM 1015 C C . ASN A 1 129 ? 26.010 0.872 -13.963 1.00 90.88 129 ASN A C 1
ATOM 1017 O O . ASN A 1 129 ? 25.763 2.056 -13.750 1.00 90.88 129 ASN A O 1
ATOM 1021 N N . GLY A 1 130 ? 25.151 -0.099 -13.628 1.00 89.38 130 GLY A N 1
ATOM 1022 C CA . GLY A 1 130 ? 23.853 0.165 -12.996 1.00 89.38 130 GLY A CA 1
ATOM 1023 C C . GLY A 1 130 ? 22.827 0.852 -13.907 1.00 89.38 130 GLY A C 1
ATOM 1024 O O . GLY A 1 130 ? 21.816 1.351 -13.422 1.00 89.38 130 GLY A O 1
ATOM 1025 N N . VAL A 1 131 ? 23.066 0.904 -15.223 1.00 91.75 131 VAL A N 1
ATOM 1026 C CA . VAL A 1 131 ? 22.168 1.563 -16.181 1.00 91.75 131 VAL A CA 1
ATOM 1027 C C . VAL A 1 131 ? 21.227 0.542 -16.809 1.00 91.75 131 VAL A C 1
ATOM 1029 O O . VAL A 1 131 ? 21.672 -0.401 -17.467 1.00 91.75 131 VAL A O 1
ATOM 1032 N N . ALA A 1 132 ? 19.922 0.756 -16.646 1.00 92.25 132 ALA A N 1
ATOM 1033 C CA . ALA A 1 132 ? 18.904 -0.121 -17.208 1.00 92.25 132 ALA A CA 1
ATOM 1034 C C . ALA A 1 132 ? 19.022 -0.232 -18.749 1.00 92.25 132 ALA A C 1
ATOM 1036 O O . ALA A 1 132 ? 19.271 0.768 -19.430 1.00 92.25 132 ALA A O 1
ATOM 1037 N N . PRO A 1 133 ? 18.814 -1.429 -19.328 1.00 94.31 133 PRO A N 1
ATOM 1038 C CA . PRO A 1 133 ? 18.757 -1.634 -20.769 1.00 94.31 133 PRO A CA 1
ATOM 1039 C C . PRO A 1 133 ? 17.770 -0.698 -21.473 1.00 94.31 133 PRO A C 1
ATOM 1041 O O . PRO A 1 133 ? 16.598 -0.635 -21.118 1.00 94.31 133 PRO A O 1
ATOM 1044 N N . SER A 1 134 ? 18.226 -0.037 -22.537 1.00 95.50 134 SER A N 1
ATOM 1045 C CA . SER A 1 134 ? 17.405 0.869 -23.357 1.00 95.50 134 SER A CA 1
ATOM 1046 C C . SER A 1 134 ? 16.648 0.172 -24.491 1.00 95.50 134 SER A C 1
ATOM 1048 O O . SER A 1 134 ? 15.888 0.809 -25.217 1.00 95.50 134 SER A O 1
ATOM 1050 N N . THR A 1 135 ? 16.856 -1.135 -24.678 1.00 96.31 135 THR A N 1
ATOM 1051 C CA . THR A 1 135 ? 16.163 -1.923 -25.704 1.00 96.31 135 THR A CA 1
ATOM 1052 C C . THR A 1 135 ? 15.665 -3.240 -25.129 1.00 96.31 135 THR A C 1
ATOM 1054 O O . THR A 1 135 ? 16.333 -3.872 -24.308 1.00 96.31 135 THR A O 1
ATOM 1057 N N . MET A 1 136 ? 14.523 -3.709 -25.636 1.00 97.00 136 MET A N 1
ATOM 1058 C CA . MET A 1 136 ? 13.935 -4.990 -25.237 1.00 97.00 136 MET A CA 1
ATOM 1059 C C . MET A 1 136 ? 14.861 -6.182 -25.532 1.00 97.00 136 MET A C 1
ATOM 1061 O O . MET A 1 136 ? 14.857 -7.186 -24.826 1.00 97.00 136 MET A O 1
ATOM 1065 N N . THR A 1 137 ? 15.691 -6.104 -26.573 1.00 97.62 137 THR A N 1
ATOM 1066 C CA . THR A 1 137 ? 16.645 -7.176 -26.898 1.00 97.62 137 THR A CA 1
ATOM 1067 C C . THR A 1 137 ? 17.758 -7.282 -25.860 1.00 97.62 137 THR A C 1
ATOM 1069 O O . THR A 1 137 ? 18.100 -8.393 -25.460 1.00 97.62 137 THR A O 1
ATOM 1072 N N . VAL A 1 138 ? 18.301 -6.153 -25.395 1.00 95.50 138 VAL A N 1
ATOM 1073 C CA . VAL A 1 138 ? 19.303 -6.156 -24.319 1.00 95.50 138 VAL A CA 1
ATOM 1074 C C . VAL A 1 138 ? 18.656 -6.562 -22.993 1.00 95.50 138 VAL A C 1
ATOM 1076 O O . VAL A 1 138 ? 19.220 -7.404 -22.300 1.00 95.50 138 VAL A O 1
ATOM 1079 N N . PHE A 1 139 ? 17.451 -6.054 -22.694 1.00 95.81 139 PHE A N 1
ATOM 1080 C CA . PHE A 1 139 ? 16.659 -6.463 -21.528 1.00 95.81 139 PHE A CA 1
ATOM 1081 C C . PHE A 1 139 ? 16.485 -7.984 -21.468 1.00 95.81 139 PHE A C 1
ATOM 1083 O O . PHE A 1 139 ? 16.872 -8.600 -20.485 1.00 95.81 139 PHE A O 1
ATOM 1090 N N . ARG A 1 140 ? 15.985 -8.612 -22.541 1.00 96.00 140 ARG A N 1
ATOM 1091 C CA . ARG A 1 140 ? 15.742 -10.066 -22.579 1.00 96.00 140 ARG A CA 1
ATOM 1092 C C . ARG A 1 140 ? 17.014 -10.887 -22.391 1.00 96.00 140 ARG A C 1
ATOM 1094 O O . ARG A 1 140 ? 16.993 -11.872 -21.666 1.00 96.00 140 ARG A O 1
ATOM 1101 N N . LYS A 1 141 ? 18.124 -10.490 -23.029 1.00 95.75 141 LYS A N 1
ATOM 1102 C CA . LYS A 1 141 ? 19.417 -11.176 -22.856 1.00 95.75 141 LYS A CA 1
ATOM 1103 C C . LYS A 1 141 ? 19.880 -11.131 -21.402 1.00 95.75 141 LYS A C 1
ATOM 1105 O O . LYS A 1 141 ? 20.321 -12.149 -20.883 1.00 95.75 141 LYS A O 1
ATOM 1110 N N . LEU A 1 142 ? 19.763 -9.965 -20.767 1.00 95.31 142 LEU A N 1
ATOM 1111 C CA . LEU A 1 142 ? 20.103 -9.788 -19.361 1.00 95.31 142 LEU A CA 1
ATOM 1112 C C . LEU A 1 142 ? 19.175 -10.611 -18.464 1.00 95.31 142 LEU A C 1
ATOM 1114 O O . LEU A 1 142 ? 19.659 -11.421 -17.684 1.00 95.31 142 LEU A O 1
ATOM 1118 N N . PHE A 1 143 ? 17.863 -10.453 -18.622 1.00 94.88 143 PHE A N 1
ATOM 1119 C CA . PHE A 1 143 ? 16.845 -11.147 -17.838 1.00 94.88 143 PHE A CA 1
ATOM 1120 C C . PHE A 1 143 ? 17.031 -12.670 -17.883 1.00 94.88 143 PHE A C 1
ATOM 1122 O O . PHE A 1 143 ? 17.121 -13.307 -16.842 1.00 94.88 143 PHE A O 1
ATOM 1129 N N . ASN A 1 144 ? 17.223 -13.248 -19.073 1.00 94.56 144 ASN A N 1
ATOM 1130 C CA . ASN A 1 144 ? 17.446 -14.690 -19.225 1.00 94.56 144 ASN A CA 1
ATOM 1131 C C . ASN A 1 144 ? 18.763 -15.174 -18.592 1.00 94.56 144 ASN A C 1
ATOM 1133 O O . ASN A 1 144 ? 18.917 -16.364 -18.337 1.00 94.56 144 ASN A O 1
ATOM 1137 N N . SER A 1 145 ? 19.726 -14.278 -18.352 1.00 94.31 145 SER A N 1
ATOM 1138 C CA . SER A 1 145 ? 20.979 -14.609 -17.658 1.00 94.31 145 SER A CA 1
ATOM 1139 C C . SER A 1 145 ? 20.867 -14.562 -16.130 1.00 94.31 145 SER A C 1
ATOM 1141 O O . SER A 1 145 ? 21.796 -14.978 -15.442 1.00 94.31 145 SER A O 1
ATOM 1143 N N . MET A 1 146 ? 19.755 -14.048 -15.590 1.00 93.56 146 MET A N 1
ATOM 1144 C CA . MET A 1 146 ? 19.539 -13.909 -14.145 1.00 93.56 146 MET A CA 1
ATOM 1145 C C . MET A 1 1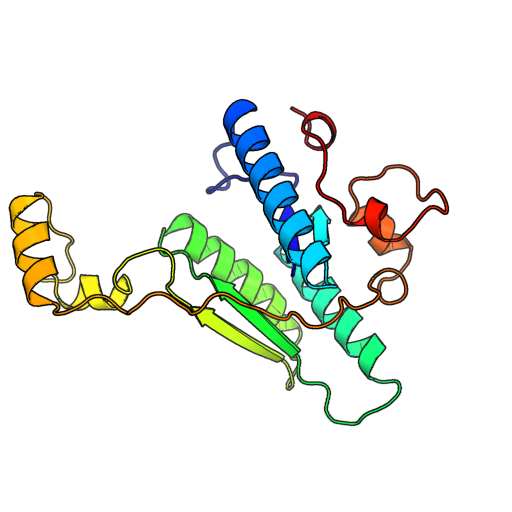46 ? 19.039 -15.195 -13.475 1.00 93.56 146 MET A C 1
ATOM 1147 O O . MET A 1 146 ? 18.996 -15.251 -12.250 1.00 93.56 146 MET A O 1
ATOM 1151 N N . GLY A 1 147 ? 18.742 -16.233 -14.260 1.00 92.00 147 GLY A N 1
ATOM 1152 C CA . GLY A 1 147 ? 18.208 -17.502 -13.773 1.00 92.00 147 GLY A CA 1
ATOM 1153 C C . GLY A 1 147 ? 16.686 -17.493 -13.689 1.00 92.00 147 GLY A C 1
ATOM 1154 O O . GLY A 1 147 ? 16.021 -16.698 -14.356 1.00 92.00 147 GLY A O 1
ATOM 1155 N N . ASP A 1 148 ? 16.149 -18.404 -12.886 1.00 93.88 148 ASP A N 1
ATOM 1156 C CA . ASP A 1 148 ? 14.710 -18.551 -12.709 1.00 93.88 148 ASP A CA 1
ATOM 1157 C C . ASP A 1 148 ? 14.145 -17.450 -11.810 1.00 93.88 148 ASP A C 1
ATOM 1159 O O . ASP A 1 148 ? 14.774 -17.008 -10.844 1.00 93.88 148 ASP A O 1
ATOM 1163 N N . VAL A 1 149 ? 12.928 -17.018 -12.129 1.00 93.62 149 VAL A N 1
ATOM 1164 C CA . VAL A 1 149 ? 12.175 -16.094 -11.280 1.00 93.62 149 VAL A CA 1
ATOM 1165 C C . VAL A 1 149 ? 11.694 -16.822 -10.019 1.00 93.62 149 VAL A C 1
ATOM 1167 O O . VAL A 1 149 ? 11.437 -18.030 -10.078 1.00 93.62 149 VAL A O 1
ATOM 1170 N N . PRO A 1 150 ? 11.549 -16.126 -8.878 1.00 90.12 150 PRO A N 1
ATOM 1171 C CA . PRO A 1 150 ? 10.975 -16.719 -7.679 1.00 90.12 150 PRO A CA 1
ATOM 1172 C C . PRO A 1 150 ? 9.604 -17.336 -7.967 1.00 90.12 150 PRO A C 1
ATOM 1174 O O . PRO A 1 150 ? 8.794 -16.770 -8.702 1.00 90.12 150 PRO A O 1
ATOM 1177 N N . ALA A 1 151 ? 9.347 -18.501 -7.372 1.00 91.75 151 ALA A N 1
ATOM 1178 C CA . ALA A 1 151 ? 8.039 -19.134 -7.452 1.00 91.75 151 ALA A CA 1
ATOM 1179 C C . ALA A 1 151 ? 6.968 -18.253 -6.792 1.00 91.75 151 ALA A C 1
ATOM 1181 O O . ALA A 1 151 ? 7.243 -17.519 -5.840 1.00 91.75 151 ALA A O 1
ATOM 1182 N N . GLU A 1 152 ? 5.735 -18.368 -7.280 1.00 91.12 152 GLU A N 1
ATOM 1183 C CA . GLU A 1 152 ? 4.593 -17.678 -6.690 1.00 91.12 152 GLU A CA 1
ATOM 1184 C C . GLU A 1 152 ? 4.389 -18.063 -5.216 1.00 91.12 152 GLU A C 1
ATOM 1186 O O . GLU A 1 152 ? 4.638 -19.197 -4.787 1.00 91.12 152 GLU A O 1
ATOM 1191 N N . ALA A 1 153 ? 3.925 -17.099 -4.422 1.00 90.31 153 ALA A N 1
ATOM 1192 C CA . ALA A 1 153 ? 3.547 -17.365 -3.045 1.00 90.31 153 ALA A CA 1
ATOM 1193 C C . ALA A 1 153 ? 2.322 -18.291 -3.006 1.00 90.31 153 ALA A C 1
ATOM 1195 O O . ALA A 1 153 ? 1.398 -18.169 -3.809 1.00 90.31 153 ALA A O 1
ATOM 1196 N N . LYS A 1 154 ? 2.289 -19.201 -2.027 1.00 92.94 154 LYS A N 1
ATOM 1197 C CA . LYS A 1 154 ? 1.128 -20.074 -1.815 1.00 92.94 154 LYS A CA 1
ATOM 1198 C C . LYS A 1 154 ? -0.108 -19.240 -1.478 1.00 92.94 154 LYS A C 1
ATOM 1200 O O . LYS A 1 154 ? -0.023 -18.301 -0.686 1.00 92.94 154 LYS A O 1
ATOM 1205 N N . THR A 1 155 ? -1.263 -19.643 -2.004 1.00 90.62 155 THR A N 1
ATOM 1206 C CA . THR A 1 155 ? -2.552 -19.053 -1.630 1.00 90.62 155 THR A CA 1
ATOM 1207 C C . THR A 1 155 ? -2.770 -19.157 -0.123 1.00 90.62 155 THR A C 1
ATOM 1209 O O . THR A 1 155 ? -2.608 -20.220 0.480 1.00 90.62 155 THR A O 1
ATOM 1212 N N . VAL A 1 156 ? -3.150 -18.039 0.488 1.00 90.94 156 VAL A N 1
ATOM 1213 C CA . VAL A 1 156 ? -3.456 -17.970 1.915 1.00 90.94 156 VAL A CA 1
ATOM 1214 C C . VAL A 1 156 ? -4.808 -18.638 2.170 1.00 90.94 156 VAL A C 1
ATOM 1216 O O . VAL A 1 156 ? -5.818 -18.222 1.613 1.00 90.94 156 VAL A O 1
ATOM 1219 N N . SER A 1 157 ? -4.834 -19.660 3.027 1.00 90.88 157 SER A N 1
ATOM 1220 C CA . SER A 1 157 ? -6.058 -20.397 3.383 1.00 90.88 157 SER A CA 1
ATOM 1221 C C . SER A 1 157 ? -6.653 -20.000 4.738 1.00 90.88 157 SER A C 1
ATOM 1223 O O . SER A 1 157 ? -7.715 -20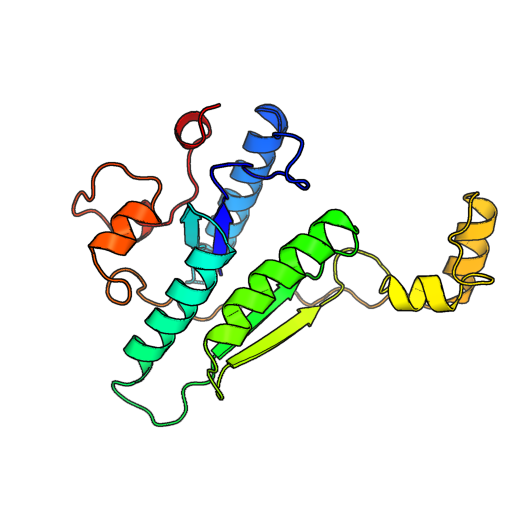.489 5.108 1.00 90.88 157 SER A O 1
ATOM 1225 N N . ALA A 1 158 ? -5.959 -19.160 5.506 1.00 89.94 158 ALA A N 1
ATOM 1226 C CA . ALA A 1 158 ? -6.405 -18.678 6.807 1.00 89.94 158 ALA A CA 1
ATOM 1227 C C . ALA A 1 158 ? -5.802 -17.302 7.097 1.00 89.94 158 ALA A C 1
ATOM 1229 O O . ALA A 1 158 ? -4.645 -17.040 6.767 1.00 89.94 158 ALA A O 1
ATOM 1230 N N . CYS A 1 159 ? -6.571 -16.437 7.752 1.00 88.75 159 CYS A N 1
ATOM 1231 C CA . CYS A 1 159 ? -6.114 -15.130 8.201 1.00 88.75 159 CYS A CA 1
ATOM 1232 C C . CYS A 1 159 ? -6.387 -14.979 9.700 1.00 88.75 159 CYS A C 1
ATOM 1234 O O . CYS A 1 159 ? -7.361 -15.523 10.221 1.00 88.75 159 CYS A O 1
ATOM 1236 N N . ALA A 1 160 ? -5.534 -14.237 10.406 1.00 85.81 160 ALA A N 1
ATOM 1237 C CA . ALA A 1 160 ? -5.821 -13.880 11.788 1.00 85.81 160 ALA A CA 1
ATOM 1238 C C . ALA A 1 160 ? -7.109 -13.045 11.851 1.00 85.81 160 ALA A C 1
ATOM 1240 O O . ALA A 1 160 ? -7.366 -12.195 10.984 1.00 85.81 160 ALA A O 1
ATOM 1241 N N . LYS A 1 161 ? -7.904 -13.271 12.902 1.00 86.06 161 LYS A N 1
ATOM 1242 C CA . LYS A 1 161 ? -9.101 -12.472 13.158 1.00 86.06 161 LYS A CA 1
ATOM 1243 C C . LYS A 1 161 ? -8.704 -11.003 13.270 1.00 86.06 161 LYS A C 1
ATOM 1245 O O . LYS A 1 161 ? -7.723 -10.664 13.932 1.00 86.06 161 LYS A O 1
ATOM 1250 N N . ALA A 1 162 ? -9.467 -10.138 12.613 1.00 84.94 162 ALA A N 1
ATOM 1251 C CA . ALA A 1 162 ? -9.227 -8.708 12.689 1.00 84.94 162 ALA A CA 1
ATOM 1252 C C . ALA A 1 162 ? -9.376 -8.208 14.142 1.00 84.94 162 ALA A C 1
ATOM 1254 O O . ALA A 1 162 ? -10.329 -8.614 14.818 1.00 84.94 162 ALA A O 1
ATOM 1255 N N . PRO A 1 163 ? -8.466 -7.343 14.628 1.00 82.62 163 PRO A N 1
ATOM 1256 C CA . PRO A 1 163 ? -8.628 -6.710 15.930 1.00 82.62 163 PRO A CA 1
ATOM 1257 C C . PRO A 1 163 ? -9.841 -5.772 15.914 1.00 82.62 163 PRO A C 1
ATOM 1259 O O . PRO A 1 163 ? -10.204 -5.241 14.865 1.00 82.62 163 PRO A O 1
ATOM 1262 N N . ASP A 1 164 ? -10.443 -5.538 17.077 1.00 80.56 164 ASP A N 1
ATOM 1263 C CA . ASP A 1 164 ? -11.431 -4.470 17.240 1.00 80.56 164 ASP A CA 1
ATOM 1264 C C . ASP A 1 164 ? -10.683 -3.136 17.374 1.00 80.56 164 ASP A C 1
ATOM 1266 O O . ASP A 1 164 ? -10.123 -2.810 18.421 1.00 80.56 164 ASP A O 1
ATOM 1270 N N . LEU A 1 165 ? -10.603 -2.387 16.272 1.00 78.25 165 LEU A N 1
ATOM 1271 C CA . LEU A 1 165 ? -9.942 -1.082 16.248 1.00 78.25 165 LEU A CA 1
ATOM 1272 C C . LEU A 1 165 ? -10.846 0.022 16.794 1.00 78.25 165 LEU A C 1
ATOM 1274 O O . LEU A 1 165 ? -10.340 1.064 17.212 1.00 78.25 165 LEU A O 1
ATOM 1278 N N . SER A 1 166 ? -12.164 -0.182 16.804 1.00 74.56 166 SER A N 1
ATOM 1279 C CA . SER A 1 166 ? -13.114 0.800 17.326 1.00 74.56 166 SER A CA 1
ATOM 1280 C C . SER A 1 166 ? -13.004 0.986 18.834 1.00 74.56 166 SER A C 1
ATOM 1282 O O . SER A 1 166 ? -13.161 2.104 19.324 1.00 74.56 166 SER A O 1
ATOM 1284 N N . SER A 1 167 ? -12.685 -0.083 19.565 1.00 76.00 167 SER A N 1
ATOM 1285 C CA . SER A 1 167 ? -12.356 0.006 20.988 1.00 76.00 167 SER A CA 1
ATOM 1286 C C . SER A 1 167 ? -10.926 0.492 21.227 1.00 76.00 167 SER A C 1
ATOM 1288 O O . SER A 1 167 ? -10.657 1.093 22.267 1.00 76.00 167 SER A O 1
ATOM 1290 N N . ALA A 1 168 ? -10.024 0.296 20.259 1.00 78.19 168 ALA A N 1
ATOM 1291 C CA . ALA A 1 168 ? -8.619 0.663 20.397 1.00 78.19 168 ALA A CA 1
ATOM 1292 C C . ALA A 1 168 ? -8.304 2.144 20.144 1.00 78.19 168 ALA A C 1
ATOM 1294 O O . ALA A 1 168 ? -7.393 2.722 20.750 1.00 78.19 168 ALA A O 1
ATOM 1295 N N . LEU A 1 169 ? -9.029 2.766 19.217 1.00 82.00 169 LEU A N 1
ATOM 1296 C CA . LEU A 1 169 ? -8.798 4.143 18.803 1.00 82.00 169 LEU A CA 1
ATOM 1297 C C . LEU A 1 169 ? -9.673 5.120 19.610 1.00 82.00 169 LEU A C 1
ATOM 1299 O O . LEU A 1 169 ? -10.876 4.905 19.761 1.00 82.00 169 LEU A O 1
ATOM 1303 N N . PRO A 1 170 ? -9.113 6.248 20.085 1.00 79.88 170 PRO A N 1
ATOM 1304 C CA . PRO A 1 170 ? -9.899 7.317 20.696 1.00 79.88 170 PRO A CA 1
ATOM 1305 C C . PRO A 1 170 ? -11.020 7.823 19.774 1.00 79.88 170 PRO A C 1
ATOM 1307 O O . PRO A 1 170 ? -10.818 7.994 18.572 1.00 79.88 170 PRO A O 1
ATOM 1310 N N . LYS A 1 171 ? -12.197 8.137 20.333 1.00 80.06 171 LYS A N 1
ATOM 1311 C CA . LYS A 1 171 ? -13.394 8.534 19.557 1.00 80.06 171 LYS A CA 1
ATOM 1312 C C . LYS A 1 171 ? -13.175 9.718 18.611 1.00 80.06 171 LYS A C 1
ATOM 1314 O O . LYS A 1 171 ? -13.742 9.747 17.526 1.00 80.06 171 LYS A O 1
ATOM 1319 N N . ASN A 1 172 ? -12.362 10.690 19.018 1.00 79.00 172 ASN A N 1
ATOM 1320 C CA . ASN A 1 172 ? -12.006 11.846 18.194 1.00 79.00 172 A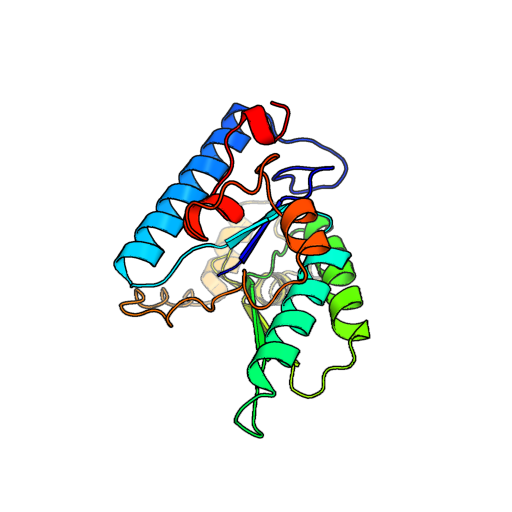SN A CA 1
ATOM 1321 C C . ASN A 1 172 ? -11.137 11.465 16.985 1.00 79.00 172 ASN A C 1
ATOM 1323 O O . ASN A 1 172 ? -11.198 12.132 15.958 1.00 79.00 172 ASN A O 1
ATOM 1327 N N . LEU A 1 173 ? -10.339 10.400 17.101 1.00 81.50 173 LEU A N 1
ATOM 1328 C CA . LEU A 1 173 ? -9.549 9.869 15.995 1.00 81.50 173 LEU A CA 1
ATOM 1329 C C . LEU A 1 173 ? -10.410 9.011 15.069 1.00 81.50 173 LEU A C 1
ATOM 1331 O O . LEU A 1 173 ? -10.280 9.144 13.856 1.00 81.50 173 LEU A O 1
ATOM 1335 N N . LEU A 1 174 ? -11.335 8.212 15.615 1.00 80.62 174 LEU A N 1
ATOM 1336 C CA . LEU A 1 174 ? -12.271 7.398 14.828 1.00 80.62 174 LEU A CA 1
ATOM 1337 C C . LEU A 1 174 ? -12.987 8.217 13.748 1.00 80.62 174 LEU A C 1
ATOM 1339 O O . LEU A 1 174 ? -12.966 7.834 12.583 1.00 80.62 174 LEU A O 1
ATOM 1343 N N . SER A 1 175 ? -13.563 9.368 14.112 1.00 78.50 175 SER A N 1
ATOM 1344 C CA . SER A 1 175 ? -14.245 10.233 13.143 1.00 78.50 175 SER A CA 1
ATOM 1345 C C . SER A 1 175 ? -13.287 10.787 12.089 1.00 78.50 175 SER A C 1
ATOM 1347 O O . SER A 1 175 ? -13.613 10.772 10.906 1.00 78.50 175 SER A O 1
ATOM 1349 N N . SER A 1 176 ? -12.093 11.231 12.495 1.00 83.88 176 SER A N 1
ATOM 1350 C CA . SER A 1 176 ? -11.104 11.828 11.586 1.00 83.88 176 SER A CA 1
ATOM 1351 C C . SER A 1 176 ? -10.520 10.842 10.568 1.00 83.88 176 SER A C 1
ATOM 1353 O O . SER A 1 176 ? -10.187 11.246 9.454 1.00 83.88 176 SER A O 1
ATOM 1355 N N . LEU A 1 177 ? -10.417 9.564 10.950 1.00 85.44 177 LEU A N 1
ATOM 1356 C CA . LEU A 1 177 ? -9.833 8.490 10.146 1.00 85.44 177 LEU A CA 1
ATOM 1357 C C . LEU A 1 177 ? -10.868 7.741 9.295 1.00 85.44 177 LEU A C 1
ATOM 1359 O O . LEU A 1 177 ? -10.489 6.948 8.435 1.00 85.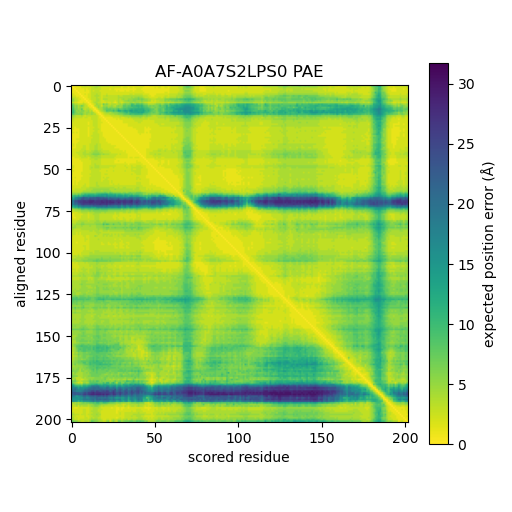44 177 LEU A O 1
ATOM 1363 N N . SER A 1 178 ? -12.159 7.971 9.536 1.00 81.50 178 SER A N 1
ATOM 1364 C CA . SER A 1 178 ? -13.265 7.351 8.800 1.00 81.50 178 SER A CA 1
ATOM 1365 C C . SER A 1 178 ? -13.732 8.202 7.613 1.00 81.50 178 SER A C 1
ATOM 1367 O O . SER A 1 178 ? -13.503 9.412 7.560 1.00 81.50 178 SER A O 1
ATOM 1369 N N . PHE A 1 179 ? -14.429 7.573 6.664 1.00 79.69 179 PHE A N 1
ATOM 1370 C CA . PHE A 1 179 ? -15.127 8.275 5.574 1.00 79.69 179 PHE A CA 1
ATOM 1371 C C . PHE A 1 179 ? -16.574 8.639 5.928 1.00 79.69 179 PHE A C 1
ATOM 1373 O O . PHE A 1 179 ? -17.196 9.462 5.258 1.00 79.69 179 PHE A O 1
ATOM 1380 N N . THR A 1 180 ? -17.120 8.056 6.993 1.00 67.94 180 THR A N 1
ATOM 1381 C CA . THR A 1 180 ? -18.489 8.297 7.449 1.00 67.94 180 THR A CA 1
ATOM 1382 C C . THR A 1 180 ? -18.582 9.602 8.238 1.00 67.94 180 THR A C 1
ATOM 1384 O O . THR A 1 180 ? -17.906 9.773 9.251 1.00 67.94 180 THR A O 1
ATOM 1387 N N . LYS A 1 181 ? -19.462 10.517 7.812 1.00 54.28 181 LYS A N 1
ATOM 1388 C CA . LYS A 1 181 ? -19.724 11.786 8.522 1.00 54.28 181 LYS A CA 1
ATOM 1389 C C . LYS A 1 181 ? -20.533 11.613 9.816 1.00 54.28 1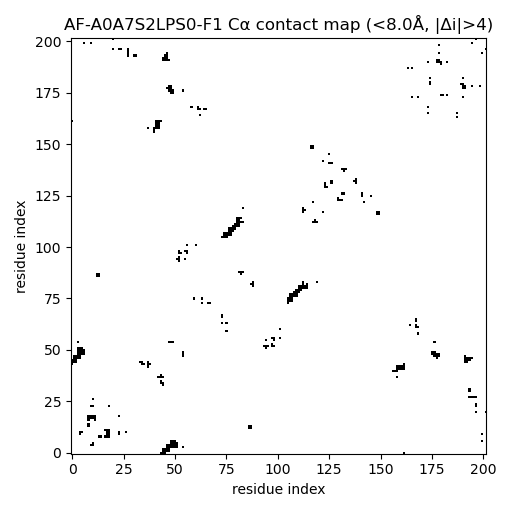81 LYS A C 1
ATOM 1391 O O . LYS A 1 181 ? -20.498 12.498 10.665 1.00 54.28 181 LYS A O 1
ATOM 1396 N N . GLU A 1 182 ? -21.220 10.483 9.986 1.00 48.91 182 GLU A N 1
ATOM 1397 C CA . GLU A 1 182 ? -22.028 10.174 11.168 1.00 48.91 182 GLU A CA 1
ATOM 1398 C C . GLU A 1 182 ? -21.612 8.830 11.776 1.00 48.91 182 GLU A C 1
ATOM 1400 O O . GLU A 1 182 ? -21.691 7.789 11.126 1.00 48.91 182 GLU A O 1
ATOM 1405 N N . ILE A 1 183 ? -21.214 8.846 13.053 1.00 50.91 183 ILE A N 1
ATOM 1406 C CA . ILE A 1 183 ? -21.029 7.634 13.863 1.00 50.91 183 ILE A CA 1
ATOM 1407 C C . ILE A 1 183 ? -22.425 7.157 14.288 1.00 50.91 183 ILE A C 1
ATOM 1409 O O . ILE A 1 183 ? -22.838 7.325 15.438 1.00 50.91 183 ILE A O 1
ATOM 1413 N N . SER A 1 184 ? -23.210 6.622 13.355 1.00 43.88 184 SER A N 1
ATOM 1414 C CA . SER A 1 184 ? -24.405 5.869 13.736 1.00 43.88 184 SER A CA 1
ATOM 1415 C C . SER A 1 184 ? -23.958 4.517 14.312 1.00 43.88 184 SER A C 1
ATOM 1417 O O . SER A 1 184 ? -22.956 3.947 13.887 1.00 43.88 184 SER A O 1
ATOM 1419 N N . ARG A 1 185 ? -24.645 4.025 15.352 1.00 42.50 185 ARG A N 1
ATOM 1420 C CA . ARG A 1 185 ? -24.282 2.849 16.183 1.00 42.50 185 ARG A CA 1
ATOM 1421 C C . ARG A 1 185 ? -24.217 1.496 15.438 1.00 42.50 185 ARG A C 1
ATOM 1423 O O . ARG A 1 185 ? -24.278 0.446 16.072 1.00 42.50 185 ARG A O 1
ATOM 1430 N N . THR A 1 186 ? -24.124 1.477 14.117 1.00 39.75 186 THR A N 1
ATOM 1431 C CA . THR A 1 186 ? -24.212 0.267 13.301 1.00 39.75 186 THR A CA 1
ATOM 1432 C C . THR A 1 186 ? -22.829 -0.175 12.833 1.00 39.75 186 THR A C 1
ATOM 1434 O O . THR A 1 186 ? -22.297 0.356 11.863 1.00 39.75 186 THR A O 1
ATOM 1437 N N . SER A 1 187 ? -22.292 -1.162 13.561 1.00 50.69 187 SER A N 1
ATOM 1438 C CA . SER A 1 187 ? -21.177 -2.067 13.234 1.00 50.69 187 SER A CA 1
ATOM 1439 C C . SER A 1 187 ? -19.866 -1.451 12.714 1.00 50.69 187 SER A C 1
ATOM 1441 O O . SER A 1 187 ? -19.825 -0.744 11.712 1.00 50.69 187 SER A O 1
ATOM 1443 N N . GLU A 1 188 ? -18.752 -1.852 13.333 1.00 52.47 188 GLU A N 1
ATOM 1444 C CA . GLU A 1 188 ? -17.364 -1.549 12.934 1.00 52.47 188 GLU A CA 1
ATOM 1445 C C . GLU A 1 188 ? -17.064 -1.690 11.428 1.00 52.47 188 GLU A C 1
ATOM 1447 O O . GLU A 1 188 ? -16.156 -1.043 10.911 1.00 52.47 188 GLU A O 1
ATOM 1452 N N . THR A 1 189 ? -17.806 -2.557 10.737 1.00 51.81 189 THR A N 1
ATOM 1453 C CA . THR A 1 189 ? -17.738 -2.801 9.291 1.00 51.81 189 THR A CA 1
ATOM 1454 C C . THR A 1 189 ? -18.043 -1.568 8.443 1.00 51.81 189 THR A C 1
ATOM 1456 O O . THR A 1 189 ? -17.533 -1.488 7.332 1.00 51.81 189 THR A O 1
ATOM 1459 N N . SER A 1 190 ? -18.816 -0.590 8.933 1.00 63.44 190 SER A N 1
ATOM 1460 C CA . SER A 1 190 ? -19.086 0.635 8.159 1.00 63.44 190 SER A CA 1
ATOM 1461 C C . SER A 1 190 ? -18.037 1.734 8.363 1.00 63.44 190 SER A C 1
ATOM 1463 O O . SER A 1 190 ? -17.802 2.526 7.454 1.00 63.44 190 SER A O 1
ATOM 1465 N N . LEU A 1 191 ? -17.366 1.771 9.520 1.00 77.50 191 LEU A N 1
ATOM 1466 C CA . LEU A 1 191 ? -16.500 2.894 9.904 1.00 77.50 191 LEU A CA 1
ATOM 1467 C C . LEU A 1 191 ? -15.183 2.931 9.111 1.00 77.50 191 LEU A C 1
ATOM 1469 O O . LEU A 1 191 ? -14.715 4.000 8.721 1.00 77.50 191 LEU A O 1
ATOM 1473 N N . PHE A 1 192 ? -14.602 1.756 8.867 1.00 85.81 192 PHE A N 1
ATOM 1474 C CA . PHE A 1 192 ? -13.355 1.578 8.113 1.00 85.81 192 PHE A CA 1
ATOM 1475 C C . PHE A 1 192 ? -13.567 0.758 6.835 1.00 85.81 192 PHE A C 1
ATOM 1477 O O . PHE A 1 192 ? -12.647 0.087 6.369 1.00 85.81 192 PHE A O 1
ATOM 1484 N N . GLY A 1 193 ? -14.790 0.766 6.301 1.00 88.50 193 GLY A N 1
ATOM 1485 C CA . GLY A 1 193 ? -15.120 0.096 5.047 1.00 88.50 193 GLY A CA 1
ATOM 1486 C C . GLY A 1 193 ? -14.566 0.832 3.825 1.00 88.50 193 GLY A C 1
ATOM 1487 O O . GLY A 1 193 ? -14.133 1.984 3.903 1.00 88.50 193 GLY A O 1
ATOM 1488 N N . VAL A 1 194 ? -14.600 0.165 2.670 1.00 92.81 194 VAL A N 1
ATOM 1489 C CA . VAL A 1 194 ? -14.181 0.770 1.399 1.00 92.81 194 VAL A CA 1
ATOM 1490 C C . VAL A 1 194 ? -15.127 1.928 1.036 1.00 92.81 194 VAL A C 1
ATOM 1492 O O . VAL A 1 194 ? -16.335 1.695 0.926 1.00 92.81 194 VAL A O 1
ATOM 1495 N N . PRO A 1 195 ? -14.624 3.159 0.813 1.00 92.06 195 PRO A N 1
ATOM 1496 C CA . PRO A 1 195 ? -15.476 4.307 0.518 1.00 92.06 195 PRO A CA 1
ATOM 1497 C C . PRO A 1 195 ? -16.129 4.218 -0.868 1.00 92.06 195 PRO A C 1
ATOM 1499 O O . PRO A 1 195 ? -15.796 3.373 -1.711 1.00 92.06 195 PRO A O 1
ATOM 1502 N N . ARG A 1 196 ? -17.074 5.121 -1.128 1.00 90.19 196 ARG A N 1
ATOM 1503 C CA . ARG A 1 196 ? -17.602 5.374 -2.471 1.00 90.19 196 ARG A CA 1
ATOM 1504 C C . ARG A 1 196 ? -16.774 6.443 -3.167 1.00 90.19 196 ARG A C 1
ATOM 1506 O O . ARG A 1 196 ? -16.003 7.173 -2.548 1.00 90.19 196 ARG A O 1
ATOM 1513 N N . LEU A 1 197 ? -16.949 6.523 -4.480 1.00 90.25 197 LEU A N 1
ATOM 1514 C CA . LEU A 1 197 ? -16.231 7.469 -5.322 1.00 90.25 197 LEU A CA 1
ATOM 1515 C C . LEU A 1 197 ? -16.548 8.922 -4.906 1.00 90.25 197 LEU A C 1
ATOM 1517 O O . LEU A 1 197 ? -15.630 9.721 -4.730 1.00 90.25 197 LEU A O 1
ATOM 1521 N N . GLU A 1 198 ? -17.818 9.217 -4.608 1.00 88.94 198 GLU A N 1
ATOM 1522 C CA . GLU A 1 198 ? -18.268 10.530 -4.116 1.00 88.94 198 GLU A CA 1
ATOM 1523 C C . GLU A 1 198 ? -17.658 10.934 -2.760 1.00 88.94 198 GLU A C 1
ATOM 1525 O O . GLU A 1 198 ? -17.418 12.115 -2.507 1.00 88.94 198 GLU A O 1
ATOM 1530 N N . ASP A 1 199 ? -17.339 9.964 -1.894 1.00 86.44 199 ASP A N 1
ATOM 1531 C CA . ASP A 1 199 ? -16.753 10.224 -0.573 1.00 86.44 199 ASP A CA 1
ATOM 1532 C C . ASP A 1 199 ? -15.297 10.735 -0.697 1.00 86.44 199 ASP A C 1
ATOM 1534 O O . ASP A 1 199 ? -14.735 11.298 0.247 1.00 86.44 199 ASP A O 1
ATOM 1538 N N . LEU A 1 200 ? -14.691 10.566 -1.880 1.00 86.94 200 LEU A N 1
ATOM 1539 C CA . LEU A 1 200 ? -13.349 11.024 -2.240 1.00 86.94 200 LEU A CA 1
ATOM 1540 C C . LEU A 1 200 ? -13.348 12.325 -3.061 1.00 86.94 200 LEU A C 1
ATOM 1542 O O . LEU A 1 200 ? -12.273 12.818 -3.402 1.00 86.94 200 LEU A O 1
ATOM 1546 N N . GLY A 1 201 ? -14.522 12.899 -3.348 1.00 85.44 201 GLY A N 1
ATOM 1547 C CA . GLY A 1 201 ? -14.657 14.158 -4.089 1.00 85.44 201 GLY A CA 1
ATOM 1548 C C . GLY A 1 201 ? -14.545 14.030 -5.611 1.00 85.44 201 GLY A C 1
ATOM 1549 O O . GLY A 1 201 ? -14.190 15.007 -6.270 1.00 85.44 201 GLY A O 1
ATOM 1550 N N . TYR A 1 202 ? -14.811 12.837 -6.146 1.00 83.06 202 TYR A N 1
ATOM 1551 C CA . TYR A 1 202 ? -14.969 12.580 -7.581 1.00 83.06 202 TYR A CA 1
ATOM 1552 C C . TYR A 1 202 ? -16.393 12.832 -8.072 1.00 83.06 202 TYR A C 1
ATOM 1554 O O . TYR A 1 202 ? -17.332 12.718 -7.250 1.00 83.06 202 TYR A O 1
#

InterPro domains:
  IPR002081 Cryptochrome/DNA photolyase class 1 [PTHR11455] (1-202)
  IPR006050 DNA photolyase, N-terminal [PF00875] (1-145)
  IPR006050 DNA photolyase, N-terminal [PS51645] (1-117)
  IPR014729 Rossmann-like alpha/beta/alpha sandwich fold [G3DSA:3.40.50.620] (1-167)
  IPR036155 Cryptochrome/photolyase, N-terminal domain superfamily [SSF52425] (1-152)

Foldseek 3Di:
DEDEAELCAGPDPASPDHDDLVVNVVVLVVQVVVQVVQVVQQAGYFYWYHQLLPVVLQLQVLVVVVVVPDDPQDAAEAEEEDDPDPRNNVSVVSSVVSNVVVVDPSYDYDYDPPPDQDRLVLLLVLDDVSDDDPDPVVVVVSVVVSDGGDDDDDDDPHDPNYDDVVVRHDPVVLCVTFLDVDPDVDDPCRSRDRDDSVSSVD

Organism: NCBI:txid163516

Mean predicted aligned error: 6.05 Å

Secondary structure (DSSP, 8-state):
-EEEE-TTSTT-SSTT-PPPHHHHHHHHHHHHHHHHHHHHTT---EEEES-HHHHHHHHHHHHHHHHTTT-S---EEEEEEPP-SHHHHHHHHHHHHHHHTT--TTEEEEEE--SSSS-HHHHHHHSGGGPPPSSHHHHHHHHHHS-PPPPPPPPP---PPPP-HHHHS-HHHHHHH-S-SS--SS-HHHHTSPPPSGGGT-

Radius of gyration: 19.61 Å; Cα contacts (8 Å, |Δi|>4): 218; chains: 1; bounding box: 52×36×56 Å